Protein AF-0000000072292787 (afdb_homodimer)

pLDDT: mean 87.07, std 17.31, range [36.41, 98.88]

Foldseek 3Di:
DDQVLLVVLVQDAADLDPPPQQRDVVGQLWQHHHNFKTKGADQFALDPLWMKIFTNDFDQAPVRDDPVNVVVSVVVVVLLLVLSCVLVVFNDWDKEWAHDVVRPDDRRGTIIITHGDHPDDPVCVVVPVPRNVPHRTDGDDPVVSNVSSVSSNVSSVVSVVVVVVVVD/DDQVLLVVLVQDAADPDPPPQARDVVGQLWQHHHNFKTKGADQFALDPLWMKIFTNDFAQAPVRDDPVNVVVSVVVVVLLLVLSCVLVVFNDWDKEWAHDVVSPDDRRGTIIITHGDHPDDPVCVVPPVPRNVPHRTDGDDPVVSNVSSVSSNVSSVVSVVVVVVVVD

Organism: Botryotinia fuckeliana (strain B05.10) (NCBI:txid332648)

InterPro domains:
  IPR001310 Histidine triad (HIT) protein [PR00332] (38-56)
  IPR001310 Histidine triad (HIT) protein [PR00332] (105-115)
  IPR001310 Histidine triad (HIT) protein [PTHR46648] (1-157)
  IPR011146 HIT-like domain [PF01230] (28-117)
  IPR011146 HIT-like domain [PS51084] (16-124)
  IPR019808 Histidine triad, conserved site [PS00892] (98-116)
  IPR036265 HIT-like superfamily [G3DSA:3.30.428.10] (1-158)
  IPR036265 HIT-like superfamily [SSF54197] (1-155)

Radius of gyration: 19.47 Å; Cα contacts (8 Å, |Δi|>4): 636; chains: 2; bounding box: 50×54×56 Å

Solvent-accessible surface area (backbone atoms only — not comparable to full-atom values): 17786 Å² total; per-residue (Å²): 132,85,55,67,63,49,54,52,37,71,61,45,62,62,37,94,64,74,83,72,50,71,70,46,87,73,66,52,43,52,51,44,29,44,90,43,34,35,26,26,47,44,64,55,23,69,34,83,76,18,29,33,40,30,53,43,64,89,24,50,35,56,63,64,52,48,66,71,43,25,25,51,51,21,43,45,53,29,51,52,48,44,36,48,21,66,73,71,69,33,82,15,25,30,38,40,30,42,19,41,66,64,34,69,35,80,66,78,44,33,44,35,37,38,38,46,25,65,78,56,59,84,78,47,57,72,64,64,63,38,69,52,73,54,44,75,54,44,77,57,52,66,70,60,44,52,53,48,29,51,50,45,34,53,45,44,51,52,55,52,50,51,49,58,56,65,74,100,133,84,56,67,64,49,52,52,37,73,60,45,60,60,38,93,64,74,81,71,50,74,68,44,87,73,65,52,43,53,52,46,30,44,91,43,35,35,28,27,47,44,64,57,22,67,34,85,77,18,30,35,39,29,52,42,64,90,25,48,33,56,65,63,51,48,65,70,45,24,24,50,52,20,42,42,53,30,51,52,47,44,36,49,21,68,73,71,69,34,82,16,25,28,39,41,30,41,19,40,66,67,33,67,35,79,66,79,44,32,45,35,37,39,37,46,25,66,76,54,57,83,78,50,57,71,63,66,60,41,66,50,73,52,43,77,54,45,79,57,53,65,70,60,44,50,54,49,31,51,50,46,34,53,44,44,51,53,56,51,49,50,48,57,56,66,74,99

Nearest PDB structures (foldseek):
  2eo4-assembly1_A-2  TM=8.774E-01  e=2.963E-10  Sulfurisphaera tokodaii
  3fit-assembly1_A-2  TM=9.259E-01  e=7.614E-09  Homo sapiens
  7p8p-assembly2_B  TM=8.492E-01  e=2.029E-09  Homo sapiens
  2fit-assembly1_A-2  TM=8.752E-01  e=4.432E-09  Homo sapiens
  7p8p-assembly1_D  TM=8.096E-01  e=1.910E-09  Homo sapiens

Structure (mmCIF, N/CA/C/O backbone):
data_AF-0000000072292787-model_v1
#
loop_
_entity.id
_entity.type
_entity.pdbx_description
1 polymer 'HIT domain-containing protein'
#
loop_
_atom_site.group_PDB
_atom_site.id
_atom_site.type_symbol
_atom_site.label_atom_id
_atom_site.label_alt_id
_atom_site.label_comp_id
_atom_site.label_asym_id
_atom_site.label_entity_id
_atom_site.label_seq_id
_atom_site.pdbx_PDB_ins_code
_atom_site.Cartn_x
_atom_site.Cartn_y
_atom_site.Cartn_z
_atom_site.occupancy
_atom_site.B_iso_or_equiv
_atom_site.auth_seq_id
_atom_site.auth_comp_id
_atom_site.auth_asym_id
_atom_site.auth_atom_id
_atom_site.pdbx_PDB_model_num
ATOM 1 N N . MET A 1 1 ? 16.938 20.797 -5.512 1 58.69 1 MET A N 1
ATOM 2 C CA . MET A 1 1 ? 15.727 21.188 -4.797 1 58.69 1 MET A CA 1
ATOM 3 C C . MET A 1 1 ? 15.578 20.391 -3.502 1 58.69 1 MET A C 1
ATOM 5 O O . MET A 1 1 ? 15.984 19.219 -3.432 1 58.69 1 MET A O 1
ATOM 9 N N . THR A 1 2 ? 15.398 21.062 -2.336 1 88.81 2 THR A N 1
ATOM 10 C CA . THR A 1 2 ? 15.328 20.469 -1.004 1 88.81 2 THR A CA 1
ATOM 11 C C . THR A 1 2 ? 14.117 19.547 -0.889 1 88.81 2 THR A C 1
ATOM 13 O O . THR A 1 2 ? 13.07 19.797 -1.479 1 88.81 2 THR A O 1
ATOM 16 N N . CYS A 1 3 ? 14.234 18.391 -0.46 1 95.31 3 CYS A N 1
ATOM 17 C CA . CYS A 1 3 ? 13.164 17.422 -0.29 1 95.31 3 CYS A CA 1
ATOM 18 C C . CYS A 1 3 ? 12.195 17.859 0.798 1 95.31 3 CYS A C 1
ATOM 20 O O . CYS A 1 3 ? 12.562 17.938 1.971 1 95.31 3 CYS A O 1
ATOM 22 N N . PRO A 1 4 ? 10.969 18.234 0.427 1 95.31 4 PRO A N 1
ATOM 23 C CA . PRO A 1 4 ? 10.016 18.734 1.421 1 95.31 4 PRO A CA 1
ATOM 24 C C . PRO A 1 4 ? 9.742 17.719 2.537 1 95.31 4 PRO A C 1
ATOM 26 O O . PRO A 1 4 ? 9.508 18.109 3.684 1 95.31 4 PRO A O 1
ATOM 29 N N . PHE A 1 5 ? 9.844 16.484 2.242 1 97.5 5 PHE A N 1
ATOM 30 C CA . PHE A 1 5 ? 9.57 15.469 3.258 1 97.5 5 PHE A CA 1
ATOM 31 C C . PHE A 1 5 ? 10.719 15.367 4.25 1 97.5 5 PHE A C 1
ATOM 33 O O . PHE A 1 5 ? 10.5 15.188 5.449 1 97.5 5 PHE A O 1
ATOM 40 N N . CYS A 1 6 ? 11.961 15.43 3.746 1 97.19 6 CYS A N 1
ATOM 41 C CA . CYS A 1 6 ? 13.102 15.484 4.648 1 97.19 6 CYS A CA 1
ATOM 42 C C . CYS A 1 6 ? 13.008 16.688 5.574 1 97.19 6 CYS A C 1
ATOM 44 O O . CYS A 1 6 ? 13.352 16.609 6.754 1 97.19 6 CYS A O 1
ATOM 46 N N . SER A 1 7 ? 12.539 17.781 4.949 1 95.81 7 SER A N 1
ATOM 47 C CA . SER A 1 7 ? 12.375 19 5.75 1 95.81 7 SER A CA 1
ATOM 48 C C . SER A 1 7 ? 11.359 18.781 6.863 1 95.81 7 SER A C 1
ATOM 50 O O . SER A 1 7 ? 11.594 19.172 8.008 1 95.81 7 SER A O 1
ATOM 52 N N . ILE A 1 8 ? 10.219 18.203 6.574 1 95.69 8 ILE A N 1
ATOM 53 C CA . ILE A 1 8 ? 9.211 17.906 7.586 1 95.69 8 ILE A CA 1
ATOM 54 C C . ILE A 1 8 ? 9.805 16.984 8.648 1 95.69 8 ILE A C 1
ATOM 56 O O . ILE A 1 8 ? 9.672 17.234 9.844 1 95.69 8 ILE A O 1
ATOM 60 N N . ALA A 1 9 ? 10.5 15.914 8.242 1 95.62 9 ALA A N 1
ATOM 61 C CA . ALA A 1 9 ? 11.07 14.93 9.164 1 95.62 9 ALA A CA 1
ATOM 62 C C . ALA A 1 9 ? 12.062 15.578 10.117 1 95.62 9 ALA A C 1
ATOM 64 O O . ALA A 1 9 ? 12.094 15.25 11.305 1 95.62 9 ALA A O 1
ATOM 65 N N . SER A 1 10 ? 12.844 16.469 9.57 1 95.06 10 SER A N 1
ATOM 66 C CA . SER A 1 10 ? 13.867 17.109 10.391 1 95.06 10 SER A CA 1
ATOM 67 C C . SER A 1 10 ? 13.242 18 11.453 1 95.06 10 SER A C 1
ATOM 69 O O . SER A 1 10 ? 13.82 18.188 12.523 1 95.06 10 SER A O 1
ATOM 71 N N . ASN A 1 11 ? 12.047 18.531 11.211 1 94.44 11 ASN A N 1
ATOM 72 C CA . ASN A 1 11 ? 11.391 19.453 12.125 1 94.44 11 ASN A CA 1
ATOM 73 C C . ASN A 1 11 ? 10.516 18.719 13.141 1 94.44 11 ASN A C 1
ATOM 75 O O . ASN A 1 11 ? 10.125 19.281 14.156 1 94.44 11 ASN A O 1
ATOM 79 N N . TYR A 1 12 ? 10.188 17.484 12.836 1 94.75 12 TYR A N 1
ATOM 80 C CA . TYR A 1 12 ? 9.32 16.703 13.703 1 94.75 12 TYR A CA 1
ATOM 81 C C . TYR A 1 12 ? 10.031 15.445 14.195 1 94.75 12 TYR A C 1
ATOM 83 O O . TYR A 1 12 ? 9.828 14.352 13.648 1 94.75 12 TYR A O 1
ATOM 91 N N . PRO A 1 13 ? 10.836 15.562 15.219 1 93.06 13 PRO A N 1
ATOM 92 C CA . PRO A 1 13 ? 11.477 14.359 15.758 1 93.06 13 PRO A CA 1
ATOM 93 C C . PRO A 1 13 ? 10.461 13.312 16.219 1 93.06 13 PRO A C 1
ATOM 95 O O . PRO A 1 13 ? 9.289 13.633 16.438 1 93.06 13 PRO A O 1
ATOM 98 N N . PRO A 1 14 ? 10.969 12.055 16.266 1 93.62 14 PRO A N 1
ATOM 99 C CA . PRO A 1 14 ? 10.055 11.031 16.781 1 93.62 14 PRO A CA 1
ATOM 100 C C . PRO A 1 14 ? 9.414 11.422 18.109 1 93.62 14 PRO A C 1
ATOM 102 O O . PRO A 1 14 ? 10.102 11.906 19.016 1 93.62 14 PRO A O 1
ATOM 105 N N . SER A 1 15 ? 8.141 11.344 18.094 1 88.69 15 SER A N 1
ATOM 106 C CA . SER A 1 15 ? 7.398 11.711 19.297 1 88.69 15 SER A CA 1
ATOM 107 C C . SER A 1 15 ? 6.09 10.938 19.391 1 88.69 15 SER A C 1
ATOM 109 O O . SER A 1 15 ? 5.438 10.68 18.375 1 88.69 15 SER A O 1
ATOM 111 N N . SER A 1 16 ? 5.801 10.602 20.578 1 76.31 16 SER A N 1
ATOM 112 C CA . SER A 1 16 ? 4.535 9.906 20.797 1 76.31 16 SER A CA 1
ATOM 113 C C . SER A 1 16 ? 3.377 10.898 20.891 1 76.31 16 SER A C 1
ATOM 115 O O . SER A 1 16 ? 2.215 10.516 20.75 1 76.31 16 SER A O 1
ATOM 117 N N . SER A 1 17 ? 3.781 12.102 21.266 1 75 17 SER A N 1
ATOM 118 C CA . SER A 1 17 ? 2.781 13.148 21.438 1 75 17 SER A CA 1
ATOM 119 C C . SER A 1 17 ? 3.107 14.367 20.578 1 75 17 SER A C 1
ATOM 121 O O . SER A 1 17 ? 4.25 14.836 20.562 1 75 17 SER A O 1
ATOM 123 N N . LEU A 1 18 ? 2.42 14.523 19.438 1 78.38 18 LEU A N 1
ATOM 124 C CA . LEU A 1 18 ? 2.578 15.727 18.625 1 78.38 18 LEU A CA 1
ATOM 125 C C . LEU A 1 18 ? 1.854 16.906 19.25 1 78.38 18 LEU A C 1
ATOM 127 O O . LEU A 1 18 ? 0.899 17.438 18.672 1 78.38 18 LEU A O 1
ATOM 131 N N . ALA A 1 19 ? 2.336 17.281 20.406 1 70.56 19 ALA A N 1
ATOM 132 C CA . ALA A 1 19 ? 1.729 18.344 21.188 1 70.56 19 ALA A CA 1
ATOM 133 C C . ALA A 1 19 ? 1.837 19.688 20.453 1 70.56 19 ALA A C 1
ATOM 135 O O . ALA A 1 19 ? 0.917 20.5 20.516 1 70.56 19 ALA A O 1
ATOM 136 N N . ASN A 1 20 ? 2.945 19.891 19.859 1 74.12 20 ASN A N 1
ATOM 137 C CA . ASN A 1 20 ? 3.139 21.078 19.031 1 74.12 20 ASN A CA 1
ATOM 138 C C . ASN A 1 20 ? 3.15 20.75 17.547 1 74.12 20 ASN A C 1
ATOM 140 O O . ASN A 1 20 ? 4.219 20.562 16.953 1 74.12 20 ASN A O 1
ATOM 144 N N . PRO A 1 21 ? 2.016 20.812 16.969 1 75 21 PRO A N 1
ATOM 145 C CA . PRO A 1 21 ? 1.945 20.234 15.625 1 75 21 PRO A CA 1
ATOM 146 C C . PRO A 1 21 ? 2.365 21.234 14.539 1 75 21 PRO A C 1
ATOM 148 O O . PRO A 1 21 ? 2.613 20.828 13.398 1 75 21 PRO A O 1
ATOM 151 N N . ASP A 1 22 ? 2.506 22.422 14.875 1 80.31 22 ASP A N 1
ATOM 152 C CA . ASP A 1 22 ? 2.818 23.391 13.836 1 80.31 22 ASP A CA 1
ATOM 153 C C . ASP A 1 22 ? 4.281 23.828 13.914 1 80.31 22 ASP A C 1
ATOM 155 O O . ASP A 1 22 ? 4.582 24.953 14.305 1 80.31 22 ASP A O 1
ATOM 159 N N . LEU A 1 23 ? 5.16 23.016 13.445 1 82.38 23 LEU A N 1
ATOM 160 C CA . LEU A 1 23 ? 6.594 23.25 13.562 1 82.38 23 LEU A CA 1
ATOM 161 C C . LEU A 1 23 ? 7.18 23.688 12.219 1 82.38 23 LEU A C 1
ATOM 163 O O . LEU A 1 23 ? 8.367 23.984 12.125 1 82.38 23 LEU A O 1
ATOM 167 N N . THR A 1 24 ? 6.324 23.688 11.258 1 84.75 24 THR A N 1
ATOM 168 C CA . THR A 1 24 ? 6.758 24.141 9.938 1 84.75 24 THR A CA 1
ATOM 169 C C . THR A 1 24 ? 5.82 25.219 9.398 1 84.75 24 THR A C 1
ATOM 171 O O . THR A 1 24 ? 4.672 25.312 9.836 1 84.75 24 THR A O 1
ATOM 174 N N . THR A 1 25 ? 6.43 26.094 8.523 1 84.88 25 THR A N 1
ATOM 175 C CA . THR A 1 25 ? 5.664 27.078 7.777 1 84.88 25 THR A CA 1
ATOM 176 C C . THR A 1 25 ? 5.918 26.938 6.281 1 84.88 25 THR A C 1
ATOM 178 O O . THR A 1 25 ? 7.055 27.078 5.82 1 84.88 25 THR A O 1
ATOM 181 N N . PRO A 1 26 ? 4.926 26.734 5.52 1 88.06 26 PRO A N 1
ATOM 182 C CA . PRO A 1 26 ? 3.555 26.422 5.934 1 88.06 26 PRO A CA 1
ATOM 183 C C . PRO A 1 26 ? 3.453 25.141 6.742 1 88.06 26 PRO A C 1
ATOM 185 O O . PRO A 1 26 ? 4.391 24.328 6.75 1 88.06 26 PRO A O 1
ATOM 188 N N . SER A 1 27 ? 2.326 25 7.5 1 91.62 27 SER A N 1
ATOM 189 C CA . SER A 1 27 ? 2.105 23.812 8.32 1 91.62 27 SER A CA 1
ATOM 190 C C . SER A 1 27 ? 2.102 22.547 7.469 1 91.62 27 SER A C 1
ATOM 192 O O . SER A 1 27 ? 1.572 22.547 6.355 1 91.62 27 SER A O 1
ATOM 194 N N . ALA A 1 28 ? 2.588 21.484 8.039 1 94.31 28 ALA A N 1
ATOM 195 C CA . ALA A 1 28 ? 2.619 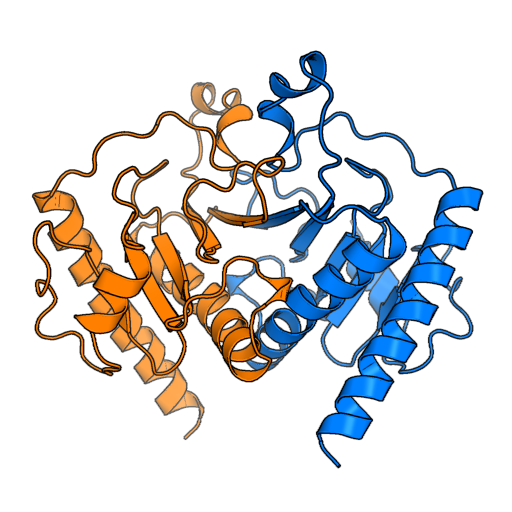20.203 7.352 1 94.31 28 ALA A CA 1
ATOM 196 C C . ALA A 1 28 ? 1.478 19.297 7.816 1 94.31 28 ALA A C 1
ATOM 198 O O . ALA A 1 28 ? 1.25 18.234 7.246 1 94.31 28 ALA A O 1
ATOM 199 N N . PHE A 1 29 ? 0.77 19.719 8.852 1 96.12 29 PHE A N 1
ATOM 200 C CA . PHE A 1 29 ? -0.376 18.984 9.391 1 96.12 29 PHE A CA 1
ATOM 201 C C . PHE A 1 29 ? -0.007 17.547 9.703 1 96.12 29 PHE A C 1
ATOM 203 O O . PHE A 1 29 ? -0.688 16.609 9.258 1 96.12 29 PHE A O 1
ATOM 210 N N . VAL A 1 30 ? 1.118 17.406 10.5 1 97.12 30 VAL A N 1
ATOM 211 C CA . VAL A 1 30 ? 1.658 16.094 10.867 1 97.12 30 VAL A CA 1
ATOM 212 C C . VAL A 1 30 ? 0.725 15.422 11.867 1 97.12 30 VAL A C 1
ATOM 214 O O . VAL A 1 30 ? 0.242 16.047 12.812 1 97.12 30 VAL A O 1
ATOM 217 N N . VAL A 1 31 ? 0.489 14.133 11.641 1 96.81 31 VAL A N 1
ATOM 218 C CA . VAL A 1 31 ? -0.417 13.406 12.531 1 96.81 31 VAL A CA 1
ATOM 219 C C . VAL A 1 31 ? 0.337 12.281 13.227 1 96.81 31 VAL A C 1
ATOM 221 O O . VAL A 1 31 ? -0.119 11.758 14.242 1 96.81 31 VAL A O 1
ATOM 224 N N . LEU A 1 32 ? 1.433 11.82 12.695 1 96.94 32 LEU A N 1
ATOM 225 C CA . LEU A 1 32 ? 2.248 10.734 13.234 1 96.94 32 LEU A CA 1
ATOM 226 C C . LEU A 1 32 ? 3.732 11.039 13.07 1 96.94 32 LEU A C 1
ATOM 228 O O . LEU A 1 32 ? 4.16 11.508 12.016 1 96.94 32 LEU A O 1
ATOM 232 N N . SER A 1 33 ? 4.496 10.852 14.023 1 96.69 33 SER A N 1
ATOM 233 C CA . SER A 1 33 ? 5.953 10.953 13.977 1 96.69 33 SER A CA 1
ATOM 234 C C . SER A 1 33 ? 6.602 9.844 14.805 1 96.69 33 SER A C 1
ATOM 236 O O . SER A 1 33 ? 6.641 9.922 16.031 1 96.69 33 SER A O 1
ATOM 238 N N . THR A 1 34 ? 7.09 8.828 14.164 1 96.62 34 THR A N 1
ATOM 239 C CA . THR A 1 34 ? 7.742 7.688 14.805 1 96.62 34 THR A CA 1
ATOM 240 C C . THR A 1 34 ? 9.234 7.656 14.469 1 96.62 34 THR A C 1
ATOM 242 O O . THR A 1 34 ? 9.719 8.5 13.719 1 96.62 34 THR A O 1
ATOM 245 N N . PRO A 1 35 ? 9.984 6.695 15 1 96.25 35 PRO A N 1
ATOM 246 C CA . PRO A 1 35 ? 11.414 6.617 14.68 1 96.25 35 PRO A CA 1
ATOM 247 C C . PRO A 1 35 ? 11.672 6.352 13.195 1 96.25 35 PRO A C 1
ATOM 249 O O . PRO A 1 35 ? 12.695 6.785 12.656 1 96.25 35 PRO A O 1
ATOM 252 N N . GLN A 1 36 ? 10.695 5.68 12.516 1 97.88 36 GLN A N 1
ATOM 253 C CA . GLN A 1 36 ? 10.984 5.312 11.133 1 97.88 36 GLN A CA 1
ATOM 254 C C . GLN A 1 36 ? 10.023 6.012 10.164 1 97.88 36 GLN A C 1
ATOM 256 O O . GLN A 1 36 ? 10.359 6.223 9 1 97.88 36 GLN A O 1
ATOM 261 N N . CYS A 1 37 ? 8.836 6.371 10.664 1 97.88 37 CYS A N 1
ATOM 262 C CA . CYS A 1 37 ? 7.793 6.801 9.734 1 97.88 37 CYS A CA 1
ATOM 263 C C . CYS A 1 37 ? 7.156 8.102 10.195 1 97.88 37 CYS A C 1
ATOM 265 O O . CYS A 1 37 ? 7.266 8.477 11.367 1 97.88 37 CYS A O 1
ATOM 267 N N . MET A 1 38 ? 6.547 8.75 9.227 1 97.62 38 MET A N 1
ATOM 268 C CA . MET A 1 38 ? 5.719 9.93 9.453 1 97.62 38 MET A CA 1
ATOM 269 C C . MET A 1 38 ? 4.422 9.844 8.656 1 97.62 38 MET A C 1
ATOM 271 O O . MET A 1 38 ? 4.34 9.117 7.672 1 97.62 38 MET A O 1
ATOM 275 N N . ALA A 1 39 ? 3.461 10.594 9.125 1 98.31 39 ALA A N 1
ATOM 276 C CA . ALA A 1 39 ? 2.229 10.773 8.359 1 98.31 39 ALA A CA 1
ATOM 277 C C . ALA A 1 39 ? 1.716 12.203 8.477 1 98.31 39 ALA A C 1
ATOM 279 O O . ALA A 1 39 ? 1.777 12.812 9.547 1 98.31 39 ALA A O 1
ATOM 280 N N . PHE A 1 40 ? 1.256 12.75 7.383 1 97.81 40 PHE A N 1
ATOM 281 C CA . PHE A 1 40 ? 0.736 14.109 7.367 1 97.81 40 PHE A CA 1
ATOM 282 C C . PHE A 1 40 ? -0.255 14.297 6.223 1 97.81 40 PHE A C 1
ATOM 284 O O . PHE A 1 40 ? -0.267 13.516 5.273 1 97.81 40 PHE A O 1
ATOM 291 N N . LEU A 1 41 ? -1.079 15.289 6.297 1 97.25 41 LEU A N 1
ATOM 292 C CA . LEU A 1 41 ? -2.094 15.547 5.281 1 97.25 41 LEU A CA 1
ATOM 293 C C . LEU A 1 41 ? -1.456 16.031 3.984 1 97.25 41 LEU A C 1
ATOM 295 O O . LEU A 1 41 ? -0.516 16.828 4.016 1 97.25 41 LEU A O 1
ATOM 299 N N . ASP A 1 42 ? -1.921 15.508 2.875 1 95.38 42 ASP A N 1
ATOM 300 C CA . ASP A 1 42 ? -1.518 16.078 1.588 1 95.38 42 ASP A CA 1
ATOM 301 C C . ASP A 1 42 ? -2.006 17.516 1.439 1 95.38 42 ASP A C 1
ATOM 303 O O . ASP A 1 42 ? -3.164 17.812 1.729 1 95.38 42 ASP A O 1
ATOM 307 N N . ILE A 1 43 ? -1.218 18.312 1.008 1 92.12 43 ILE A N 1
ATOM 308 C CA . ILE A 1 43 ? -1.562 19.719 0.928 1 92.12 43 ILE A CA 1
ATOM 309 C C . ILE A 1 43 ? -2.387 19.984 -0.33 1 92.12 43 ILE A C 1
ATOM 311 O O . ILE A 1 43 ? -2.963 21.062 -0.491 1 92.12 43 ILE A O 1
ATOM 315 N N . MET A 1 44 ? -2.385 19.094 -1.275 1 90.88 44 MET A N 1
ATOM 316 C CA . MET A 1 44 ? -3.242 19.109 -2.457 1 90.88 44 MET A CA 1
ATOM 317 C C . MET A 1 44 ? -4.094 17.844 -2.525 1 90.88 44 MET A C 1
ATOM 319 O O . MET A 1 44 ? -3.949 17.047 -3.447 1 90.88 44 MET A O 1
ATOM 323 N N . PRO A 1 45 ? -5 17.766 -1.585 1 92.38 45 PRO A N 1
ATOM 324 C CA . PRO A 1 45 ? -5.707 16.5 -1.422 1 92.38 45 PRO A CA 1
ATOM 325 C C . PRO A 1 45 ? -6.652 16.188 -2.584 1 92.38 45 PRO A C 1
ATOM 327 O O . PRO A 1 45 ? -7.246 17.109 -3.156 1 92.38 45 PRO A O 1
ATOM 330 N N . LEU A 1 46 ? -6.738 14.891 -2.92 1 89.38 46 LEU A N 1
ATOM 331 C CA . LEU A 1 46 ? -7.73 14.406 -3.869 1 89.38 46 LEU A CA 1
ATOM 332 C C . LEU A 1 46 ? -9.117 14.352 -3.227 1 89.38 46 LEU A C 1
ATOM 334 O O . LEU A 1 46 ? -10.133 14.484 -3.916 1 89.38 46 LEU A O 1
ATOM 338 N N . SER A 1 47 ? -9.195 14.148 -1.952 1 89.75 47 SER A N 1
ATOM 339 C CA . SER A 1 47 ? -10.391 14.133 -1.114 1 89.75 47 SER A CA 1
ATOM 340 C C . SER A 1 47 ? -10.062 14.516 0.325 1 89.75 47 SER A C 1
ATOM 342 O O . SER A 1 47 ? -8.906 14.453 0.742 1 89.75 47 SER A O 1
ATOM 344 N N . PRO A 1 48 ? -11.102 14.984 1.077 1 91.12 48 PRO A N 1
ATOM 345 C CA . PRO A 1 48 ? -10.828 15.273 2.488 1 91.12 48 PRO A CA 1
ATOM 346 C C . PRO A 1 48 ? -10.25 14.07 3.234 1 91.12 48 PRO A C 1
ATOM 348 O O . PRO A 1 48 ? -10.766 12.961 3.119 1 91.12 48 PRO A O 1
ATOM 351 N N . GLY A 1 49 ? -9.156 14.305 3.934 1 95.69 49 GLY A N 1
ATOM 352 C CA . GLY A 1 49 ? -8.531 13.242 4.699 1 95.69 49 GLY A CA 1
ATOM 353 C C . GLY A 1 49 ? -7.402 12.555 3.955 1 95.69 49 GLY A C 1
ATOM 354 O O . GLY A 1 49 ? -6.73 11.68 4.504 1 95.69 49 GLY A O 1
ATOM 355 N N . HIS A 1 50 ? -7.137 12.992 2.623 1 96.31 50 HIS A N 1
ATOM 356 C CA . HIS A 1 50 ? -6.008 12.453 1.879 1 96.31 50 HIS A CA 1
ATOM 357 C C . HIS A 1 50 ? -4.719 12.555 2.686 1 96.31 50 HIS A C 1
ATOM 359 O O . HIS A 1 50 ? -4.195 13.648 2.893 1 96.31 50 HIS A O 1
ATOM 365 N N . LEU A 1 51 ? -4.242 11.406 3.125 1 98.31 51 LEU A N 1
ATOM 366 C CA . LEU A 1 51 ? -3.148 11.305 4.086 1 98.31 51 LEU A CA 1
ATOM 367 C C . LEU A 1 51 ? -1.924 10.656 3.447 1 98.31 51 LEU A C 1
ATOM 369 O O . LEU A 1 51 ? -2.047 9.664 2.719 1 98.31 51 LEU A O 1
ATOM 373 N N . LEU A 1 52 ? -0.746 11.203 3.709 1 98.5 52 LEU A N 1
ATOM 374 C CA . LEU A 1 52 ? 0.514 10.633 3.248 1 98.5 52 LEU A CA 1
ATOM 375 C C . LEU A 1 52 ? 1.237 9.922 4.387 1 98.5 52 LEU A C 1
ATOM 377 O O . LEU A 1 52 ? 1.279 10.43 5.512 1 98.5 52 LEU A O 1
ATOM 381 N N . VAL A 1 53 ? 1.702 8.719 4.168 1 98.88 53 VAL A N 1
ATOM 382 C CA . VAL A 1 53 ? 2.547 7.961 5.082 1 98.88 53 VAL A CA 1
ATOM 383 C C . VAL A 1 53 ? 3.908 7.711 4.441 1 98.88 53 VAL A C 1
ATOM 385 O O . VAL A 1 53 ? 3.99 7.211 3.318 1 98.88 53 VAL A O 1
ATOM 388 N N . THR A 1 54 ? 4.996 8.078 5.121 1 98.75 54 THR A N 1
ATOM 389 C CA . THR A 1 54 ? 6.316 8.039 4.5 1 98.75 54 THR A CA 1
ATOM 390 C C . THR A 1 54 ? 7.379 7.625 5.516 1 98.75 54 THR A C 1
ATOM 392 O O . THR A 1 54 ? 7.098 7.516 6.707 1 98.75 54 THR A O 1
ATOM 395 N N . THR A 1 55 ? 8.578 7.266 5.031 1 98.75 55 THR A N 1
ATOM 396 C CA . THR A 1 55 ? 9.727 7.047 5.898 1 98.75 55 THR A CA 1
ATOM 397 C C . THR A 1 55 ? 10.367 8.375 6.293 1 98.75 55 THR A C 1
ATOM 399 O O . THR A 1 55 ? 10.312 9.344 5.531 1 98.75 55 THR A O 1
ATOM 402 N N . ARG A 1 56 ? 10.891 8.398 7.465 1 97.94 56 ARG A N 1
ATOM 403 C CA . ARG A 1 56 ? 11.672 9.562 7.875 1 97.94 56 ARG A CA 1
ATOM 404 C C . ARG A 1 56 ? 12.922 9.711 7.008 1 97.94 56 ARG A C 1
ATOM 406 O O . ARG A 1 56 ? 13.25 10.82 6.574 1 97.94 56 ARG A O 1
ATOM 413 N N . ASN A 1 57 ? 13.641 8.586 6.848 1 97.81 57 ASN A N 1
ATOM 414 C CA . ASN A 1 57 ? 14.812 8.594 5.984 1 97.81 57 ASN A CA 1
ATOM 415 C C . ASN A 1 57 ? 14.438 8.836 4.527 1 97.81 57 ASN A C 1
ATOM 417 O O . ASN A 1 57 ? 13.391 8.375 4.062 1 97.81 57 ASN A O 1
ATOM 421 N N . HIS A 1 58 ? 15.328 9.531 3.875 1 98.38 58 HIS A N 1
ATOM 422 C CA . HIS A 1 58 ? 15.109 9.805 2.459 1 98.38 58 HIS A CA 1
ATOM 423 C C . HIS A 1 58 ? 15.359 8.562 1.611 1 98.38 58 HIS A C 1
ATOM 425 O O . HIS A 1 58 ? 16.5 8.203 1.347 1 98.38 58 HIS A O 1
ATOM 431 N N . ASN A 1 59 ? 14.352 7.902 1.326 1 98.5 59 ASN A N 1
ATOM 432 C CA . ASN A 1 59 ? 14.32 6.848 0.321 1 98.5 59 ASN A CA 1
ATOM 433 C C . ASN A 1 59 ? 13.57 7.285 -0.933 1 98.5 59 ASN A C 1
ATOM 435 O O . ASN A 1 59 ? 12.438 7.766 -0.846 1 98.5 59 ASN A O 1
ATOM 439 N N . GLU A 1 60 ? 14.133 7.117 -2.018 1 98.31 60 GLU A N 1
ATOM 440 C CA . GLU A 1 60 ? 13.453 7.582 -3.225 1 98.31 60 GLU A CA 1
ATOM 441 C C . GLU A 1 60 ? 12.305 6.648 -3.605 1 98.31 60 GLU A C 1
ATOM 443 O O . GLU A 1 60 ? 11.195 7.105 -3.889 1 98.31 60 GLU A O 1
ATOM 448 N N . LYS A 1 61 ? 12.617 5.359 -3.703 1 98.56 61 LYS A N 1
ATOM 449 C CA . LYS A 1 61 ? 11.633 4.355 -4.098 1 98.56 61 LYS A CA 1
ATOM 450 C C . LYS A 1 61 ? 11.422 3.326 -2.988 1 98.56 61 LYS A C 1
ATOM 452 O O . LYS A 1 61 ? 12.234 3.229 -2.064 1 98.56 61 LYS A O 1
ATOM 457 N N . LEU A 1 62 ? 10.297 2.611 -3.098 1 98.75 62 LEU A N 1
ATOM 458 C CA . LEU A 1 62 ? 9.977 1.603 -2.094 1 98.75 62 LEU A CA 1
ATOM 459 C C . LEU A 1 62 ? 11.055 0.529 -2.039 1 98.75 62 LEU A C 1
ATOM 461 O O . LEU A 1 62 ? 11.32 -0.037 -0.975 1 98.75 62 LEU A O 1
ATOM 465 N N . SER A 1 63 ? 11.758 0.286 -3.131 1 97.69 63 SER A N 1
ATOM 466 C CA . SER A 1 63 ? 12.828 -0.703 -3.199 1 97.69 63 SER A CA 1
ATOM 467 C C . SER A 1 63 ? 14 -0.312 -2.303 1 97.69 63 SER A C 1
ATOM 469 O O . SER A 1 63 ? 14.852 -1.146 -1.988 1 97.69 63 SER A O 1
ATOM 471 N N . ASP A 1 64 ? 14.086 0.939 -1.92 1 98 64 ASP A N 1
ATOM 472 C CA . ASP A 1 64 ? 15.219 1.463 -1.164 1 98 64 ASP A CA 1
ATOM 473 C C . ASP A 1 64 ? 14.969 1.373 0.339 1 98 64 ASP A C 1
ATOM 475 O O . ASP A 1 64 ? 15.875 1.605 1.142 1 98 64 ASP A O 1
ATOM 479 N N . VAL A 1 65 ? 13.766 1.037 0.712 1 98.31 65 VAL A N 1
ATOM 480 C CA . VAL A 1 65 ? 13.336 1.091 2.105 1 98.31 65 VAL A CA 1
ATOM 481 C C . VAL A 1 65 ? 13.906 -0.098 2.871 1 98.31 65 VAL A C 1
ATOM 483 O O . VAL A 1 65 ? 13.891 -1.228 2.377 1 98.31 65 VAL A O 1
ATOM 486 N N . SER A 1 66 ? 14.438 0.159 4.07 1 97.69 66 SER A N 1
ATOM 487 C CA . SER A 1 66 ? 15 -0.908 4.895 1 97.69 66 SER A CA 1
ATOM 488 C C . SER A 1 66 ? 13.906 -1.821 5.434 1 97.69 66 SER A C 1
ATOM 490 O O . SER A 1 66 ? 12.727 -1.457 5.43 1 97.69 66 SER A O 1
ATOM 492 N N . GLU A 1 67 ? 14.328 -2.953 5.883 1 96.12 67 GLU A N 1
ATOM 493 C CA . GLU A 1 67 ? 13.383 -3.906 6.457 1 96.12 67 GLU A CA 1
ATOM 494 C C . GLU A 1 67 ? 12.656 -3.309 7.66 1 96.12 67 GLU A C 1
ATOM 496 O O . GLU A 1 67 ? 11.453 -3.494 7.816 1 96.12 67 GLU A O 1
ATOM 501 N N . GLU A 1 68 ? 13.414 -2.664 8.469 1 97.56 68 GLU A N 1
ATOM 502 C CA . GLU A 1 68 ? 12.836 -2.049 9.656 1 97.56 68 GLU A CA 1
ATOM 503 C C . GLU A 1 68 ? 11.797 -0.999 9.289 1 97.56 68 GLU A C 1
ATOM 505 O O . GLU A 1 68 ? 10.695 -0.987 9.836 1 97.56 68 GLU A O 1
ATOM 510 N N . GLU A 1 69 ? 12.109 -0.135 8.359 1 98.38 69 GLU A N 1
ATOM 511 C CA . GLU A 1 69 ? 11.18 0.875 7.871 1 98.38 69 GLU A CA 1
ATOM 512 C C . GLU A 1 69 ? 9.945 0.231 7.242 1 98.38 69 GLU A C 1
ATOM 514 O O . GLU A 1 69 ? 8.82 0.667 7.488 1 98.38 69 GLU A O 1
ATOM 519 N N . ALA A 1 70 ? 10.203 -0.813 6.5 1 98.44 70 ALA A N 1
ATOM 520 C CA . ALA A 1 70 ? 9.125 -1.491 5.777 1 98.44 70 ALA A CA 1
ATOM 521 C C . ALA A 1 70 ? 8.125 -2.121 6.742 1 98.44 70 ALA A C 1
ATOM 523 O O . ALA A 1 70 ? 6.914 -2.025 6.539 1 98.44 70 ALA A O 1
ATOM 524 N N . ARG A 1 71 ? 8.617 -2.748 7.715 1 98.06 71 ARG A N 1
ATOM 525 C CA . ARG A 1 71 ? 7.758 -3.354 8.727 1 98.06 71 ARG A CA 1
ATOM 526 C C . ARG A 1 71 ? 6.91 -2.297 9.43 1 98.06 71 ARG A C 1
ATOM 528 O O . ARG A 1 71 ? 5.715 -2.502 9.656 1 98.06 71 ARG A O 1
ATOM 535 N N . GLU A 1 72 ? 7.531 -1.23 9.742 1 98.19 72 GLU A N 1
ATOM 536 C CA . GLU A 1 72 ? 6.789 -0.178 10.43 1 98.19 72 GLU A CA 1
ATOM 537 C C . GLU A 1 72 ? 5.742 0.448 9.508 1 98.19 72 GLU A C 1
ATOM 539 O O . GLU A 1 72 ? 4.617 0.718 9.938 1 98.19 72 GLU A O 1
ATOM 544 N N . LEU A 1 73 ? 6.125 0.709 8.234 1 98.69 73 LEU A N 1
ATOM 545 C CA . LEU A 1 73 ? 5.133 1.164 7.27 1 98.69 73 LEU A CA 1
ATOM 546 C C . LEU A 1 73 ? 3.941 0.214 7.223 1 98.69 73 LEU A C 1
ATOM 548 O O . LEU A 1 73 ? 2.789 0.653 7.27 1 98.69 73 LEU A O 1
ATOM 552 N N . GLY A 1 74 ? 4.234 -1.085 7.184 1 98.5 74 GLY A N 1
ATOM 553 C CA . GLY A 1 74 ? 3.189 -2.094 7.156 1 98.5 74 GLY A CA 1
ATOM 554 C C . GLY A 1 74 ? 2.256 -2.021 8.352 1 98.5 74 GLY A C 1
ATOM 555 O O . GLY A 1 74 ? 1.051 -2.242 8.219 1 98.5 74 GLY A O 1
ATOM 556 N N . GLU A 1 75 ? 2.764 -1.705 9.453 1 97.69 75 GLU A N 1
ATOM 557 C CA . GLU A 1 75 ? 1.978 -1.622 10.68 1 97.69 75 GLU A CA 1
ATOM 558 C C . GLU A 1 75 ? 1.075 -0.392 10.672 1 97.69 75 GLU A C 1
ATOM 560 O O . GLU A 1 75 ? -0.053 -0.441 11.164 1 97.69 75 GLU A O 1
ATOM 565 N N . TRP A 1 76 ? 1.538 0.643 10.125 1 98.19 76 TRP A N 1
ATOM 566 C CA . TRP A 1 76 ? 0.833 1.911 10.281 1 98.19 76 TRP A CA 1
ATOM 567 C C . TRP A 1 76 ? -0.238 2.074 9.211 1 98.19 76 TRP A C 1
ATOM 569 O O . TRP A 1 76 ? -1.24 2.762 9.422 1 98.19 76 TRP A O 1
ATOM 579 N N . LEU A 1 77 ? -0.08 1.426 8.055 1 98.69 77 LEU A N 1
ATOM 580 C CA . LEU A 1 77 ? -1.041 1.612 6.969 1 98.69 77 LEU A CA 1
ATOM 581 C C . LEU A 1 77 ? -2.436 1.17 7.398 1 98.69 77 LEU A C 1
ATOM 583 O O . LEU A 1 77 ? -3.393 1.943 7.309 1 98.69 77 LEU A O 1
ATOM 587 N N . PRO A 1 78 ? -2.604 -0.017 7.992 1 98.5 78 PRO A N 1
ATOM 588 C CA . PRO A 1 78 ? -3.941 -0.396 8.453 1 98.5 78 PRO A CA 1
ATOM 589 C C . PRO A 1 78 ? -4.426 0.453 9.625 1 98.5 78 PRO A C 1
ATOM 591 O O . PRO A 1 78 ? -5.609 0.8 9.688 1 98.5 78 PRO A O 1
ATOM 594 N N . ARG A 1 79 ? -3.555 0.786 10.492 1 97.88 79 ARG A N 1
ATOM 595 C CA . ARG A 1 79 ? -3.934 1.566 11.664 1 97.88 79 ARG A CA 1
ATOM 596 C C . ARG A 1 79 ? -4.422 2.953 11.266 1 97.88 79 ARG A C 1
ATOM 598 O O . ARG A 1 79 ? -5.484 3.395 11.703 1 97.88 79 ARG A O 1
ATOM 605 N N . LEU A 1 80 ? -3.615 3.621 10.438 1 98.44 80 LEU A N 1
ATOM 606 C CA . LEU A 1 80 ? -3.984 4.961 9.992 1 98.44 80 LEU A CA 1
ATOM 607 C C . LEU A 1 80 ? -5.242 4.918 9.125 1 98.44 80 LEU A C 1
ATOM 609 O O . LEU A 1 80 ? -6.039 5.859 9.141 1 98.44 80 LEU A O 1
ATOM 613 N N . SER A 1 81 ? -5.43 3.814 8.383 1 98.5 81 SER A N 1
ATOM 614 C CA . SER A 1 81 ? -6.664 3.623 7.621 1 98.5 81 SER A CA 1
ATOM 615 C C . SER A 1 81 ? -7.879 3.592 8.539 1 98.5 81 SER A C 1
ATOM 617 O O . SER A 1 81 ? -8.883 4.262 8.273 1 98.5 81 SER A O 1
ATOM 619 N N . ARG A 1 82 ? -7.812 2.812 9.641 1 98.19 82 ARG A N 1
ATOM 620 C CA . ARG A 1 82 ? -8.906 2.75 10.609 1 98.19 82 ARG A CA 1
ATOM 621 C C . ARG A 1 82 ? -9.172 4.117 11.227 1 98.19 82 ARG A C 1
ATOM 623 O O . ARG A 1 82 ? -10.32 4.547 11.328 1 98.19 82 ARG A O 1
ATOM 630 N N . VAL A 1 83 ? -8.102 4.73 11.617 1 98.31 83 VAL A N 1
ATOM 631 C CA . VAL A 1 83 ? -8.195 6.043 12.258 1 98.31 83 VAL A CA 1
ATOM 632 C C . VAL A 1 83 ? -8.867 7.027 11.305 1 98.31 83 VAL A C 1
ATOM 634 O O . VAL A 1 83 ? -9.789 7.75 11.695 1 98.31 83 VAL A O 1
ATOM 637 N N . LEU A 1 84 ? -8.383 7.062 10.062 1 98.31 84 LEU A N 1
ATOM 638 C CA . LEU A 1 84 ? -8.93 7.961 9.047 1 98.31 84 LEU A CA 1
ATOM 639 C C . LEU A 1 84 ? -10.406 7.676 8.805 1 98.31 84 LEU A C 1
ATOM 641 O O . LEU A 1 84 ? -11.219 8.602 8.75 1 98.31 84 LEU A O 1
ATOM 645 N N . ALA A 1 85 ? -10.758 6.418 8.711 1 98 85 ALA A N 1
ATOM 646 C CA . ALA A 1 85 ? -12.141 6.02 8.469 1 98 85 ALA A CA 1
ATOM 647 C C . ALA A 1 85 ? -13.039 6.449 9.625 1 98 85 ALA A C 1
ATOM 649 O O . ALA A 1 85 ? -14.141 6.961 9.406 1 98 85 ALA A O 1
ATOM 650 N N . LYS A 1 86 ? -12.578 6.262 10.781 1 98.12 86 LYS A N 1
ATOM 651 C CA . LYS A 1 86 ? -13.352 6.645 11.961 1 98.12 86 LYS A CA 1
ATOM 652 C C . LYS A 1 86 ? -13.578 8.156 12.008 1 98.12 86 LYS A C 1
ATOM 654 O O . LYS A 1 86 ? -14.672 8.617 12.32 1 98.12 86 LYS A O 1
ATOM 659 N N . VAL A 1 87 ? -12.555 8.898 11.711 1 98.25 87 VAL A N 1
ATOM 660 C CA . VAL A 1 87 ? -12.609 10.352 11.828 1 98.25 87 VAL A CA 1
ATOM 661 C C . VAL A 1 87 ? -13.445 10.938 10.703 1 98.25 87 VAL A C 1
ATOM 663 O O . VAL A 1 87 ? -14.234 11.859 10.914 1 98.25 87 VAL A O 1
ATOM 666 N N . THR A 1 88 ? -13.336 10.438 9.469 1 96.94 88 THR A N 1
ATOM 667 C CA . THR A 1 88 ? -13.992 11.016 8.297 1 96.94 88 THR A CA 1
ATOM 668 C C . THR A 1 88 ? -15.375 10.406 8.102 1 96.94 88 THR A C 1
ATOM 670 O O . THR A 1 88 ? -16.219 10.977 7.398 1 96.94 88 THR A O 1
ATOM 673 N N . GLY A 1 89 ? -15.586 9.219 8.656 1 97.06 89 GLY A N 1
ATOM 674 C CA . GLY A 1 89 ? -16.797 8.469 8.406 1 97.06 89 GLY A CA 1
ATOM 675 C C . GLY A 1 89 ? -16.812 7.777 7.055 1 97.06 89 GLY A C 1
ATOM 676 O O . GLY A 1 89 ? -17.828 7.254 6.621 1 97.06 89 GLY A O 1
ATOM 677 N N . VAL A 1 90 ? -15.711 7.852 6.312 1 96.69 90 VAL A N 1
ATOM 678 C CA . VAL A 1 90 ? -15.586 7.234 5 1 96.69 90 VAL A CA 1
ATOM 679 C C . VAL A 1 90 ? -14.867 5.891 5.125 1 96.69 90 VAL A C 1
ATOM 681 O O . VAL A 1 90 ? -13.688 5.84 5.477 1 96.69 90 VAL A O 1
ATOM 684 N N . TRP A 1 91 ? -15.531 4.824 4.754 1 97.62 91 TRP A N 1
ATOM 685 C CA . TRP A 1 91 ? -15 3.494 5.043 1 97.62 91 TRP A CA 1
ATOM 686 C C . TRP A 1 91 ? -14.57 2.787 3.764 1 97.62 91 TRP A C 1
ATOM 688 O O . TRP A 1 91 ? -14.328 1.579 3.766 1 97.62 91 TRP A O 1
ATOM 698 N N . ASP A 1 92 ? -14.625 3.551 2.596 1 96.75 92 ASP A N 1
ATOM 699 C CA . ASP A 1 92 ? -13.961 3.129 1.368 1 96.75 92 ASP A CA 1
ATOM 700 C C . ASP A 1 92 ? -12.766 4.027 1.057 1 96.75 92 ASP A C 1
ATOM 702 O O . ASP A 1 92 ? -12.836 5.246 1.217 1 96.75 92 ASP A O 1
ATOM 706 N N . TRP A 1 93 ? -11.625 3.457 0.672 1 96.19 93 TRP A N 1
ATOM 707 C CA . TRP A 1 93 ? -10.422 4.246 0.414 1 96.19 93 TRP A CA 1
ATOM 708 C C . TRP A 1 93 ? -9.43 3.469 -0.444 1 96.19 93 TRP A C 1
ATOM 710 O O . TRP A 1 93 ? -9.531 2.244 -0.559 1 96.19 93 TRP A O 1
ATOM 720 N N . ASN A 1 94 ? -8.547 4.176 -1.047 1 96.31 94 ASN A N 1
ATOM 721 C CA . ASN A 1 94 ? -7.414 3.586 -1.76 1 96.31 94 ASN A CA 1
ATOM 722 C C . ASN A 1 94 ? -6.102 3.807 -1.012 1 96.31 94 ASN A C 1
ATOM 724 O O . ASN A 1 94 ? -5.938 4.816 -0.325 1 96.31 94 ASN A O 1
ATOM 728 N N . ILE A 1 95 ? -5.238 2.887 -1.102 1 98 95 ILE A N 1
ATOM 729 C CA . ILE A 1 95 ? -3.812 3.088 -0.854 1 98 95 ILE A CA 1
ATOM 730 C C . ILE A 1 95 ? -3.057 3.113 -2.182 1 98 95 ILE A C 1
ATOM 732 O O . ILE A 1 95 ? -3.201 2.203 -3.002 1 98 95 ILE A O 1
ATOM 736 N N . VAL A 1 96 ? -2.268 4.18 -2.416 1 96.81 96 VAL A N 1
ATOM 737 C CA . VAL A 1 96 ? -1.492 4.32 -3.645 1 96.81 96 VAL A CA 1
ATOM 738 C C . VAL A 1 96 ? -0.047 4.676 -3.307 1 96.81 96 VAL A C 1
ATOM 740 O O . VAL A 1 96 ? 0.205 5.488 -2.416 1 96.81 96 VAL A O 1
ATOM 743 N N . GLN A 1 97 ? 0.879 4.117 -3.906 1 97.62 97 GLN A N 1
ATOM 744 C CA . GLN A 1 97 ? 2.307 4.391 -3.775 1 97.62 97 GLN A CA 1
ATOM 745 C C . GLN A 1 97 ? 3.004 4.336 -5.133 1 97.62 97 GLN A C 1
ATOM 747 O O . GLN A 1 97 ? 2.938 3.32 -5.828 1 97.62 97 GLN A O 1
ATOM 752 N N . ASN A 1 98 ? 3.654 5.414 -5.535 1 95.75 98 ASN A N 1
ATOM 753 C CA . ASN A 1 98 ? 4.238 5.582 -6.863 1 95.75 98 ASN A CA 1
ATOM 754 C C . ASN A 1 98 ? 5.762 5.504 -6.816 1 95.75 98 ASN A C 1
ATOM 756 O O . ASN A 1 98 ? 6.395 6.156 -5.984 1 95.75 98 ASN A O 1
ATOM 760 N N . ASN A 1 99 ? 6.352 4.73 -7.727 1 97.38 99 ASN A N 1
ATOM 761 C CA . ASN A 1 99 ? 7.801 4.609 -7.824 1 97.38 99 ASN A CA 1
ATOM 762 C C . ASN A 1 99 ? 8.305 4.965 -9.219 1 97.38 99 ASN A C 1
ATOM 764 O O . ASN A 1 99 ? 8.156 4.176 -10.156 1 97.38 99 ASN A O 1
ATOM 768 N N . GLY A 1 100 ? 8.875 6.172 -9.336 1 95.75 100 GLY A N 1
ATOM 769 C CA . GLY A 1 100 ? 9.445 6.582 -10.617 1 95.75 100 GLY A CA 1
ATOM 770 C C . GLY A 1 100 ? 8.5 7.441 -11.438 1 95.75 100 GLY A C 1
ATOM 771 O O . GLY A 1 100 ? 7.293 7.465 -11.18 1 95.75 100 GLY A O 1
ATOM 772 N N . ALA A 1 101 ? 9.055 8.094 -12.453 1 91.62 101 ALA A N 1
ATOM 773 C CA . ALA A 1 101 ? 8.344 9.07 -13.266 1 91.62 101 ALA A CA 1
ATOM 774 C C . ALA A 1 101 ? 7.219 8.414 -14.062 1 91.62 101 ALA A C 1
ATOM 776 O O . ALA A 1 101 ? 6.117 8.953 -14.164 1 91.62 101 ALA A O 1
ATOM 777 N N . ALA A 1 102 ? 7.488 7.258 -14.602 1 90.69 102 ALA A N 1
ATOM 778 C CA . ALA A 1 102 ? 6.48 6.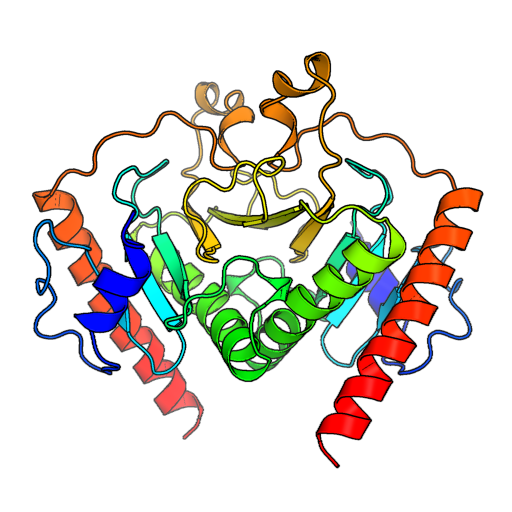559 -15.398 1 90.69 102 ALA A CA 1
ATOM 779 C C . ALA A 1 102 ? 5.297 6.137 -14.539 1 90.69 102 ALA A C 1
ATOM 781 O O . ALA A 1 102 ? 4.223 5.82 -15.055 1 90.69 102 ALA A O 1
ATOM 782 N N . ALA A 1 103 ? 5.488 6.086 -13.234 1 92.38 103 ALA A N 1
ATOM 783 C CA . ALA A 1 103 ? 4.434 5.746 -12.281 1 92.38 103 ALA A CA 1
ATOM 784 C C . ALA A 1 103 ? 3.857 7 -11.633 1 92.38 103 ALA A C 1
ATOM 786 O O . ALA A 1 103 ? 3.184 6.918 -10.602 1 92.38 103 ALA A O 1
ATOM 787 N N . ALA A 1 104 ? 4.27 8.148 -12.156 1 90.19 104 ALA A N 1
ATOM 788 C CA . ALA A 1 104 ? 3.701 9.438 -11.758 1 90.19 104 ALA A CA 1
ATOM 789 C C . ALA A 1 104 ? 4.23 9.867 -10.391 1 90.19 104 ALA A C 1
ATOM 791 O O . ALA A 1 104 ? 3.553 10.594 -9.656 1 90.19 104 ALA A O 1
ATOM 792 N N . GLN A 1 105 ? 5.371 9.367 -10.023 1 92.88 105 GLN A N 1
ATOM 793 C CA . GLN A 1 105 ? 6.012 9.883 -8.812 1 92.88 105 GLN A CA 1
ATOM 794 C C . GLN A 1 105 ? 6.516 11.312 -9.031 1 92.88 105 GLN A C 1
ATOM 796 O O . GLN A 1 105 ? 7.332 11.562 -9.922 1 92.88 105 GLN A O 1
ATOM 801 N N . VAL A 1 106 ? 6.043 12.203 -8.195 1 92.25 106 VAL A N 1
ATOM 802 C CA . VAL A 1 106 ? 6.402 13.609 -8.344 1 92.25 106 VAL A CA 1
ATOM 803 C C . VAL A 1 106 ? 7.438 13.992 -7.285 1 92.25 106 VAL A C 1
ATOM 805 O O . VAL A 1 106 ? 8.398 14.703 -7.578 1 92.25 106 VAL A O 1
ATOM 808 N N . VAL A 1 107 ? 7.207 13.633 -5.996 1 95.06 107 VAL A N 1
ATOM 809 C CA . VAL A 1 107 ? 8.164 13.836 -4.91 1 95.06 107 VAL A CA 1
ATOM 810 C C . VAL A 1 107 ? 9.078 12.625 -4.801 1 95.06 107 VAL A C 1
ATOM 812 O O . VAL A 1 107 ? 8.617 11.5 -4.566 1 95.06 107 VAL A O 1
ATOM 815 N N . PRO A 1 108 ? 10.367 12.812 -5.102 1 97 108 PRO A N 1
ATOM 816 C CA . PRO A 1 108 ? 11.266 11.664 -5.066 1 97 108 PRO A CA 1
ATOM 817 C C . PRO A 1 108 ? 11.609 11.227 -3.643 1 97 108 PRO A C 1
ATOM 819 O O . PRO A 1 108 ? 12.789 11.156 -3.279 1 97 108 PRO A O 1
ATOM 822 N N . HIS A 1 109 ? 10.711 10.945 -2.846 1 98.69 109 HIS A N 1
ATOM 823 C CA . HIS A 1 109 ? 10.711 10.422 -1.487 1 98.69 109 HIS A CA 1
ATOM 824 C C . HIS A 1 109 ? 9.531 9.492 -1.255 1 98.69 109 HIS A C 1
ATOM 826 O O . HIS A 1 109 ? 8.375 9.914 -1.354 1 98.69 109 HIS A O 1
ATOM 832 N N . VAL A 1 110 ? 9.836 8.289 -0.956 1 98.75 110 VAL A N 1
ATOM 833 C CA . VAL A 1 110 ? 8.828 7.234 -0.917 1 98.75 110 VAL A CA 1
ATOM 834 C C . VAL A 1 110 ? 7.688 7.648 0.004 1 98.75 110 VAL A C 1
ATOM 836 O O . VAL A 1 110 ? 7.918 8.172 1.099 1 98.75 110 VAL A O 1
ATOM 839 N N . HIS A 1 111 ? 6.457 7.48 -0.493 1 98.75 111 HIS A N 1
ATOM 840 C CA . HIS A 1 111 ? 5.297 7.719 0.361 1 98.75 111 HIS A CA 1
ATOM 841 C C . HIS A 1 111 ? 4.062 7 -0.175 1 98.75 111 HIS A C 1
ATOM 843 O O . HIS A 1 111 ? 3.883 6.891 -1.391 1 98.75 111 HIS A O 1
ATOM 849 N N . PHE A 1 112 ? 3.23 6.586 0.762 1 98.62 112 PHE A N 1
ATOM 850 C CA . PHE A 1 112 ? 1.915 6.027 0.47 1 98.62 112 PHE A CA 1
ATOM 851 C C . PHE A 1 112 ? 0.833 7.094 0.613 1 98.62 112 PHE A C 1
ATOM 853 O O . PHE A 1 112 ? 0.877 7.91 1.534 1 98.62 112 PHE A O 1
ATOM 860 N N . HIS A 1 113 ? -0.075 7.059 -0.316 1 97.75 113 HIS A N 1
ATOM 861 C CA . HIS A 1 113 ? -1.306 7.836 -0.224 1 97.75 113 HIS A CA 1
ATOM 862 C C . HIS A 1 113 ? -2.439 7.004 0.366 1 97.75 113 HIS A C 1
ATOM 864 O O . HIS A 1 113 ? -2.713 5.898 -0.104 1 97.75 113 HIS A O 1
ATOM 870 N N . ILE A 1 114 ? -3.045 7.438 1.403 1 98.25 114 ILE A N 1
ATOM 871 C CA . ILE A 1 114 ? -4.352 6.949 1.83 1 98.25 114 ILE A CA 1
ATOM 872 C C . ILE A 1 114 ? -5.434 7.941 1.411 1 98.25 114 ILE A C 1
ATOM 874 O O . ILE A 1 114 ? -5.465 9.078 1.888 1 98.25 114 ILE A O 1
ATOM 878 N N . ILE A 1 115 ? -6.344 7.48 0.502 1 96 115 ILE A N 1
ATOM 879 C CA . ILE A 1 115 ? -7.277 8.398 -0.139 1 96 115 ILE A CA 1
ATOM 880 C C . ILE A 1 115 ? -8.711 7.945 0.116 1 96 115 ILE A C 1
ATOM 882 O O . ILE A 1 115 ? -9.172 6.973 -0.484 1 96 115 ILE A O 1
ATOM 886 N N . PRO A 1 116 ? -9.43 8.625 0.962 1 96.31 116 PRO A N 1
ATOM 887 C CA . PRO A 1 116 ? -10.844 8.289 1.179 1 96.31 116 PRO A CA 1
ATOM 888 C C . PRO A 1 116 ? -11.688 8.438 -0.085 1 96.31 116 PRO A C 1
ATOM 890 O O . PRO A 1 116 ? -11.461 9.359 -0.875 1 96.31 116 PRO A O 1
ATOM 893 N N . ARG A 1 117 ? -12.609 7.516 -0.254 1 93.56 117 ARG A N 1
ATOM 894 C CA . ARG A 1 117 ? -13.555 7.539 -1.361 1 93.56 117 ARG A CA 1
ATOM 895 C C . ARG A 1 117 ? -14.992 7.598 -0.85 1 93.56 117 ARG A C 1
ATOM 897 O O . ARG A 1 117 ? -15.633 6.562 -0.655 1 93.56 117 ARG A O 1
ATOM 904 N N . PRO A 1 118 ? -15.5 8.805 -0.668 1 88.69 118 PRO A N 1
ATOM 905 C CA . PRO A 1 118 ? -16.891 8.891 -0.217 1 88.69 118 PRO A CA 1
ATOM 906 C C . PRO A 1 118 ? -17.891 8.406 -1.267 1 88.69 118 PRO A C 1
ATOM 908 O O . PRO A 1 118 ? -17.594 8.453 -2.465 1 88.69 118 PRO A O 1
ATOM 911 N N . GLY A 1 119 ? -18.891 7.473 -0.839 1 73.06 119 GLY A N 1
ATOM 912 C CA . GLY A 1 119 ? -19.906 6.898 -1.723 1 73.06 119 GLY A CA 1
ATOM 913 C C . GLY A 1 119 ? -20.453 7.895 -2.725 1 73.06 119 GLY A C 1
ATOM 914 O O . GLY A 1 119 ? -20.609 9.078 -2.412 1 73.06 119 GLY A O 1
ATOM 915 N N . LEU A 1 120 ? -20.016 7.809 -3.934 1 56.91 120 LEU A N 1
ATOM 916 C CA . LEU A 1 120 ? -20.531 8.742 -4.934 1 56.91 120 LEU A CA 1
ATOM 917 C C . LEU A 1 120 ? -22 8.477 -5.219 1 56.91 120 LEU A C 1
ATOM 919 O O . LEU A 1 120 ? -22.469 7.344 -5.086 1 56.91 120 LEU A O 1
ATOM 923 N N . THR A 1 121 ? -22.859 9.594 -5.145 1 49.03 121 THR A N 1
ATOM 924 C CA . THR A 1 121 ? -24.109 9.609 -5.891 1 49.03 121 THR A CA 1
ATOM 925 C C . THR A 1 121 ? -23.922 8.984 -7.27 1 49.03 121 THR A C 1
ATOM 927 O O . THR A 1 121 ? -22.797 8.852 -7.75 1 49.03 121 THR A O 1
ATOM 930 N N . PRO A 1 122 ? -25.031 8.406 -7.934 1 45.88 122 PRO A N 1
ATOM 931 C CA . PRO A 1 122 ? -24.969 7.863 -9.289 1 45.88 122 PRO A CA 1
ATOM 932 C C . PRO A 1 122 ? -24 8.617 -10.188 1 45.88 122 PRO A C 1
ATOM 934 O O . PRO A 1 122 ? -23.359 8.016 -11.047 1 45.88 122 PRO A O 1
ATOM 937 N N . GLU A 1 123 ? -24.031 9.875 -10.172 1 44.03 123 GLU A N 1
ATOM 938 C CA . GLU A 1 123 ? -23.266 10.727 -11.078 1 44.03 123 GLU A CA 1
ATOM 939 C C . GLU A 1 123 ? -21.766 10.586 -10.852 1 44.03 123 GLU A C 1
ATOM 941 O O . GLU A 1 123 ? -20.969 10.742 -11.781 1 44.03 123 GLU A O 1
ATOM 946 N N . LEU A 1 124 ? -21.406 10.422 -9.688 1 44.81 124 LEU A N 1
ATOM 947 C CA . LEU A 1 124 ? -19.984 10.398 -9.367 1 44.81 124 LEU A CA 1
ATOM 948 C C . LEU A 1 124 ? -19.391 9.023 -9.672 1 44.81 124 LEU A C 1
ATOM 950 O O . LEU A 1 124 ? -18.172 8.836 -9.555 1 44.81 124 LEU A O 1
ATOM 954 N N . ARG A 1 125 ? -20.203 8.086 -9.859 1 43.75 125 ARG A N 1
ATOM 955 C CA . ARG A 1 125 ? -19.719 6.754 -10.211 1 43.75 125 ARG A CA 1
ATOM 956 C C . ARG A 1 125 ? -18.766 6.812 -11.398 1 43.75 125 ARG A C 1
ATOM 958 O O . ARG A 1 125 ? -17.984 5.879 -11.617 1 43.75 125 ARG A O 1
ATOM 965 N N . ASN A 1 126 ? -19.219 7.594 -12.352 1 40.78 126 ASN A N 1
ATOM 966 C CA . ASN A 1 126 ? -18.406 7.504 -13.555 1 40.78 126 ASN A CA 1
ATOM 967 C C . ASN A 1 126 ? -16.953 7.867 -13.273 1 40.78 126 ASN A C 1
ATOM 969 O O . ASN A 1 126 ? -16.141 7.965 -14.203 1 40.78 126 ASN A O 1
ATOM 973 N N . ARG A 1 127 ? -16.766 8.758 -12.266 1 39.81 127 ARG A N 1
ATOM 974 C CA . ARG A 1 127 ? -15.414 9.273 -12.117 1 39.81 127 ARG A CA 1
ATOM 975 C C . ARG A 1 127 ? -14.469 8.188 -11.625 1 39.81 127 ARG A C 1
ATOM 977 O O . ARG A 1 127 ? -14.367 7.93 -10.422 1 39.81 127 ARG A O 1
ATOM 984 N N . SER A 1 128 ? -14.523 7.066 -12 1 41.72 128 SER A N 1
ATOM 985 C CA . SER A 1 128 ? -13.617 5.926 -12.086 1 41.72 128 SER A CA 1
ATOM 986 C C . SER A 1 128 ? -12.156 6.375 -12.086 1 41.72 128 SER A C 1
ATOM 988 O O . SER A 1 128 ? -11.273 5.625 -11.672 1 41.72 128 SER A O 1
ATOM 990 N N . PHE A 1 129 ? -11.773 7.445 -12.922 1 39.66 129 PHE A N 1
ATOM 991 C CA . PHE A 1 129 ? -10.477 7.996 -13.305 1 39.66 129 PHE A CA 1
ATOM 992 C C . PHE A 1 129 ? -9.656 8.344 -12.07 1 39.66 129 PHE A C 1
ATOM 994 O O . PHE A 1 129 ? -8.43 8.211 -12.078 1 39.66 129 PHE A O 1
ATOM 1001 N N . THR A 1 130 ? -10.305 8.875 -11.031 1 42.56 130 THR A N 1
ATOM 1002 C CA . THR A 1 130 ? -9.641 9.562 -9.922 1 42.56 130 THR A CA 1
ATOM 1003 C C . THR A 1 130 ? -8.898 8.57 -9.039 1 42.56 130 THR A C 1
ATOM 1005 O O . THR A 1 130 ? -8.312 8.953 -8.023 1 42.56 130 THR A O 1
ATOM 1008 N N . MET A 1 131 ? -9.102 7.461 -9.117 1 40.97 131 MET A N 1
ATOM 1009 C CA . MET A 1 131 ? -8.648 6.539 -8.078 1 40.97 131 MET A CA 1
ATOM 1010 C C . MET A 1 131 ? -7.129 6.578 -7.945 1 40.97 131 MET A C 1
ATOM 1012 O O . MET A 1 131 ? -6.594 6.328 -6.863 1 40.97 131 MET A O 1
ATOM 1016 N N . PHE A 1 132 ? -6.383 6.555 -9.047 1 43.38 132 PHE A N 1
ATOM 1017 C CA . PHE A 1 132 ? -4.949 6.379 -8.875 1 43.38 132 PHE A CA 1
ATOM 1018 C C . PHE A 1 132 ? -4.285 7.695 -8.484 1 43.38 132 PHE A C 1
ATOM 1020 O O . PHE A 1 132 ? -3.119 7.93 -8.812 1 43.38 132 PHE A O 1
ATOM 1027 N N . GLY A 1 133 ? -4.984 8.477 -7.832 1 44.31 133 GLY A N 1
ATOM 1028 C CA . GLY A 1 133 ? -4.434 9.727 -7.332 1 44.31 133 GLY A CA 1
ATOM 1029 C C . GLY A 1 133 ? -4.582 10.875 -8.312 1 44.31 133 GLY A C 1
ATOM 1030 O O . GLY A 1 133 ? -4.031 11.961 -8.094 1 44.31 133 GLY A O 1
ATOM 1031 N N . ARG A 1 134 ? -5.105 10.477 -9.648 1 44.75 134 ARG A N 1
ATOM 1032 C CA . ARG A 1 134 ? -5.332 11.555 -10.609 1 44.75 134 ARG A CA 1
ATOM 1033 C C . ARG A 1 134 ? -6.777 12.039 -10.555 1 44.75 134 ARG A C 1
ATOM 1035 O O . ARG A 1 134 ? -7.711 11.234 -10.625 1 44.75 134 ARG A O 1
ATOM 1042 N N . GLY A 1 135 ? -6.902 12.992 -9.648 1 54.44 135 GLY A N 1
ATOM 1043 C CA . GLY A 1 135 ? -8.125 13.766 -9.508 1 54.44 135 GLY A CA 1
ATOM 1044 C C . GLY A 1 135 ? -7.871 15.242 -9.273 1 54.44 135 GLY A C 1
ATOM 1045 O O . GLY A 1 135 ? -6.723 15.672 -9.164 1 54.44 135 GLY A O 1
ATOM 1046 N N . GLN A 1 136 ? -8.867 15.852 -9.602 1 59.06 136 GLN A N 1
ATOM 1047 C CA . GLN A 1 136 ? -8.742 17.281 -9.312 1 59.06 136 GLN A CA 1
ATOM 1048 C C . GLN A 1 136 ? -8.352 17.516 -7.859 1 59.06 136 GLN A C 1
ATOM 1050 O O . GLN A 1 136 ? -8.992 16.984 -6.945 1 59.06 136 GLN A O 1
ATOM 1055 N N . ARG A 1 137 ? -7.184 17.969 -7.762 1 69.38 137 ARG A N 1
ATOM 1056 C CA . ARG A 1 137 ? -6.695 18.344 -6.441 1 69.38 137 ARG A CA 1
ATOM 1057 C C . ARG A 1 137 ? -7.047 19.797 -6.125 1 69.38 137 ARG A C 1
ATOM 1059 O O . ARG A 1 137 ? -7.125 20.641 -7.023 1 69.38 137 ARG A O 1
ATOM 1066 N N . SER A 1 138 ? -7.566 19.984 -4.93 1 69.62 138 SER A N 1
ATOM 1067 C CA . SER A 1 138 ? -7.812 21.344 -4.465 1 69.62 138 SER A CA 1
ATOM 1068 C C . SER A 1 138 ? -6.906 21.703 -3.289 1 69.62 138 SER A C 1
ATOM 1070 O O . SER A 1 138 ? -6.488 20.812 -2.535 1 69.62 138 SER A O 1
ATOM 1072 N N . GLU A 1 139 ? -6.66 23 -3.236 1 74.12 139 GLU A N 1
ATOM 1073 C CA . GLU A 1 139 ? -5.828 23.453 -2.125 1 74.12 139 GLU A CA 1
ATOM 1074 C C . GLU A 1 139 ? -6.5 23.172 -0.783 1 74.12 139 GLU A C 1
ATOM 1076 O O . GLU A 1 139 ? -7.711 23.375 -0.638 1 74.12 139 GLU A O 1
ATOM 1081 N N . LEU A 1 140 ? -5.75 22.672 0.065 1 81.94 140 LEU A N 1
ATOM 1082 C CA . LEU A 1 140 ? -6.215 22.359 1.414 1 81.94 140 LEU A CA 1
ATOM 1083 C C . LEU A 1 140 ? -6.609 23.641 2.154 1 81.94 140 LEU A C 1
ATOM 1085 O O . LEU A 1 140 ? -5.875 24.625 2.123 1 81.94 140 LEU A O 1
ATOM 1089 N N . ASP A 1 141 ? -7.785 23.688 2.684 1 85.5 141 ASP A N 1
ATOM 1090 C CA . ASP A 1 141 ? -8.18 24.766 3.592 1 85.5 141 ASP A CA 1
ATOM 1091 C C . ASP A 1 141 ? -7.441 24.641 4.926 1 85.5 141 ASP A C 1
ATOM 1093 O O . ASP A 1 141 ? -7.625 23.672 5.66 1 85.5 141 ASP A O 1
ATOM 1097 N N . GLU A 1 142 ? -6.664 25.656 5.246 1 88.69 142 GLU A N 1
ATOM 1098 C CA . GLU A 1 142 ? -5.773 25.578 6.398 1 88.69 142 GLU A CA 1
ATOM 1099 C C . GLU A 1 142 ? -6.555 25.359 7.691 1 88.69 142 GLU A C 1
ATOM 1101 O O . GLU A 1 142 ? -6.145 24.562 8.539 1 88.69 142 GLU A O 1
ATOM 1106 N N . ASP A 1 143 ? -7.625 26.078 7.848 1 91.06 143 ASP A N 1
ATOM 1107 C CA . ASP A 1 143 ? -8.414 25.953 9.07 1 91.06 143 ASP A CA 1
ATOM 1108 C C . ASP A 1 143 ? -9.039 24.562 9.172 1 91.06 143 ASP A C 1
ATOM 1110 O O . ASP A 1 143 ? -9.023 23.953 10.242 1 91.06 143 ASP A O 1
ATOM 1114 N N . GLU A 1 144 ? -9.57 24.078 8.117 1 92.5 144 GLU A N 1
ATOM 1115 C CA . GLU A 1 144 ? -10.148 22.734 8.102 1 92.5 144 GLU A CA 1
ATOM 1116 C C . GLU A 1 144 ? -9.086 21.672 8.328 1 92.5 144 GLU A C 1
ATOM 1118 O O . GLU A 1 144 ? -9.328 20.672 9.023 1 92.5 144 GLU A O 1
ATOM 1123 N N . ALA A 1 145 ? -7.957 21.922 7.758 1 94.12 145 ALA A N 1
ATOM 1124 C CA . ALA A 1 145 ? -6.859 20.969 7.891 1 94.12 145 ALA A CA 1
ATOM 1125 C C . ALA A 1 145 ? -6.391 20.859 9.344 1 94.12 145 ALA A C 1
ATOM 1127 O O . ALA A 1 145 ? -6.082 19.781 9.828 1 94.12 145 ALA A O 1
ATOM 1128 N N . LYS A 1 146 ? -6.336 21.984 10.023 1 93.75 146 LYS A N 1
ATOM 1129 C CA . LYS A 1 146 ? -5.93 22.016 11.422 1 93.75 146 LYS A CA 1
ATOM 1130 C C . LYS A 1 146 ? -6.883 21.188 12.281 1 93.75 146 LYS A C 1
ATOM 1132 O O . LYS A 1 146 ? -6.441 20.406 13.125 1 93.75 146 LYS A O 1
ATOM 1137 N N . VAL A 1 147 ? -8.148 21.422 12.039 1 95.56 147 VAL A N 1
ATOM 1138 C CA . VAL A 1 147 ? -9.164 20.703 12.805 1 95.56 147 VAL A CA 1
ATOM 1139 C C . VAL A 1 147 ? -9.07 19.203 12.516 1 95.56 147 VAL A C 1
ATOM 1141 O O . VAL A 1 147 ? -9.062 18.391 13.438 1 95.56 147 VAL A O 1
ATOM 1144 N N . LEU A 1 148 ? -8.984 18.859 11.266 1 96.62 148 LEU A N 1
ATOM 1145 C CA . LEU A 1 148 ? -8.922 17.453 10.867 1 96.62 148 LEU A CA 1
ATOM 1146 C C . LEU A 1 148 ? -7.668 16.781 11.43 1 96.62 148 LEU A C 1
ATOM 1148 O O . LEU A 1 148 ? -7.742 15.68 11.969 1 96.62 148 LEU A O 1
ATOM 1152 N N . ALA A 1 149 ? -6.535 17.422 11.297 1 96.5 149 ALA A N 1
ATOM 1153 C CA . ALA A 1 149 ? -5.289 16.875 11.82 1 96.5 149 ALA A CA 1
ATOM 1154 C C . ALA A 1 149 ? -5.387 16.625 13.328 1 96.5 149 ALA A C 1
ATOM 1156 O O . ALA A 1 149 ? -4.922 15.602 13.828 1 96.5 149 ALA A O 1
ATOM 1157 N N . ALA A 1 150 ? -5.988 17.578 14 1 95.56 150 ALA A N 1
ATOM 1158 C CA . ALA A 1 150 ? -6.164 17.422 15.445 1 95.56 150 ALA A CA 1
ATOM 1159 C C . ALA A 1 150 ? -7.043 16.219 15.766 1 95.56 150 ALA A C 1
ATOM 1161 O O . ALA A 1 150 ? -6.754 15.453 16.688 1 95.56 150 ALA A O 1
ATOM 1162 N N . GLN A 1 151 ? -8.109 16.078 15.023 1 97.19 151 GLN A N 1
ATOM 1163 C CA . GLN A 1 151 ? -9 14.93 15.219 1 97.19 151 GLN A CA 1
ATOM 1164 C C . GLN A 1 151 ? -8.273 13.617 14.945 1 97.19 151 GLN A C 1
ATOM 1166 O O . GLN A 1 151 ? -8.469 12.633 15.664 1 97.19 151 GLN A O 1
ATOM 1171 N N . LEU A 1 152 ? -7.516 13.586 13.906 1 97.25 152 LEU A N 1
ATOM 1172 C CA . LEU A 1 152 ? -6.754 12.383 13.57 1 97.25 152 LEU A CA 1
ATOM 1173 C C . LEU A 1 152 ? -5.766 12.039 14.68 1 97.25 152 LEU A C 1
ATOM 1175 O O . LEU A 1 152 ? -5.629 10.875 15.062 1 97.25 152 LEU A O 1
ATOM 1179 N N . ARG A 1 153 ? -5.051 13.031 15.211 1 96.12 153 ARG A N 1
ATOM 1180 C CA . ARG A 1 153 ? -4.117 12.797 16.312 1 96.12 153 ARG A CA 1
ATOM 1181 C C . ARG A 1 153 ? -4.84 12.227 17.531 1 96.12 153 ARG A C 1
ATOM 1183 O O . ARG A 1 153 ? -4.344 11.305 18.172 1 96.12 153 ARG A O 1
ATOM 1190 N N . GLU A 1 154 ? -5.957 12.812 17.797 1 95.5 154 GLU A N 1
ATOM 1191 C CA . GLU A 1 154 ? -6.734 12.344 18.953 1 95.5 154 GLU A CA 1
ATOM 1192 C C . GLU A 1 154 ? -7.168 10.898 18.766 1 95.5 154 GLU A C 1
ATOM 1194 O O . GLU A 1 154 ? -7.012 10.078 19.672 1 95.5 154 GLU A O 1
ATOM 1199 N N . GLU A 1 155 ? -7.711 10.609 17.625 1 96.81 155 GLU A N 1
ATOM 1200 C CA . GLU A 1 155 ? -8.164 9.242 17.359 1 96.81 155 GLU A CA 1
ATOM 1201 C C . GLU A 1 155 ? -6.988 8.266 17.344 1 96.81 155 GLU A C 1
ATOM 1203 O O . GLU A 1 155 ? -7.121 7.121 17.766 1 96.81 155 GLU A O 1
ATOM 1208 N N . LEU A 1 156 ? -5.891 8.695 16.781 1 95.5 156 LEU A N 1
ATOM 1209 C CA . LEU A 1 156 ? -4.691 7.859 16.781 1 95.5 156 LEU A CA 1
ATOM 1210 C C . LEU A 1 156 ? -4.258 7.535 18.203 1 95.5 156 LEU A C 1
ATOM 1212 O O . LEU A 1 156 ? -3.863 6.402 18.5 1 95.5 156 LEU A O 1
ATOM 1216 N N . GLY A 1 157 ? -4.309 8.539 19.062 1 93.5 157 GLY A N 1
ATOM 1217 C CA . GLY A 1 157 ? -4.039 8.289 20.469 1 93.5 157 GLY A CA 1
ATOM 1218 C C . GLY A 1 157 ? -4.918 7.203 21.062 1 93.5 157 GLY A C 1
ATOM 1219 O O . GLY A 1 157 ? -4.438 6.336 21.797 1 93.5 157 GLY A O 1
ATOM 1220 N N . ARG A 1 158 ? -6.184 7.223 20.75 1 93.88 158 ARG A N 1
ATOM 1221 C CA . ARG A 1 158 ? -7.125 6.219 21.25 1 93.88 158 ARG A CA 1
ATOM 1222 C C . ARG A 1 158 ? -6.785 4.836 20.703 1 93.88 158 ARG A C 1
ATOM 1224 O O . ARG A 1 158 ? -6.863 3.84 21.422 1 93.88 158 ARG A O 1
ATOM 1231 N N . GLU A 1 159 ? -6.5 4.816 19.406 1 90.94 159 GLU A N 1
ATOM 1232 C CA . GLU A 1 159 ? -6.109 3.566 18.766 1 90.94 159 GLU A CA 1
ATOM 1233 C C . GLU A 1 159 ? -4.902 2.939 19.453 1 90.94 159 GLU A C 1
ATOM 1235 O O . GLU A 1 159 ? -4.836 1.719 19.609 1 90.94 159 GLU A O 1
ATOM 1240 N N . MET A 1 160 ? -3.92 3.76 19.812 1 89.88 160 MET A N 1
ATOM 1241 C CA . MET A 1 160 ? -2.686 3.277 20.422 1 89.88 160 MET A CA 1
ATOM 1242 C C . MET A 1 160 ? -2.936 2.812 21.859 1 89.88 160 MET A C 1
ATOM 1244 O O . MET A 1 160 ? -2.312 1.854 22.328 1 89.88 160 MET A O 1
ATOM 1248 N N . GLU A 1 161 ? -3.787 3.457 22.531 1 85.38 161 GLU A N 1
ATOM 1249 C CA . GLU A 1 161 ? -4.152 3.039 23.891 1 85.38 161 GLU A CA 1
ATOM 1250 C C . GLU A 1 161 ? -4.82 1.668 23.875 1 85.38 161 GLU A C 1
ATOM 1252 O O . GLU A 1 161 ? -4.602 0.86 24.781 1 85.38 161 GLU A O 1
ATOM 1257 N N . GLY A 1 162 ? -5.582 1.422 22.875 1 76.88 162 GLY A N 1
ATOM 1258 C CA . GLY A 1 162 ? -6.227 0.124 22.75 1 76.88 162 GLY A CA 1
ATOM 1259 C C . GLY A 1 162 ? -5.246 -1.012 22.531 1 7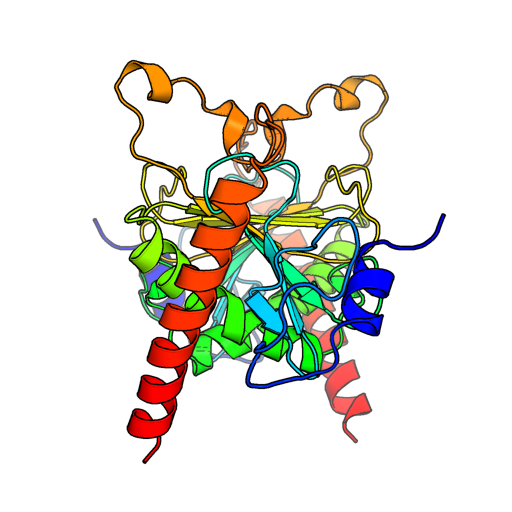6.88 162 GLY A C 1
ATOM 1260 O O . GLY A 1 162 ? -5.441 -2.115 23.047 1 76.88 162 GLY A O 1
ATOM 1261 N N . ILE A 1 163 ? -4.285 -0.753 21.797 1 70.62 163 ILE A N 1
ATOM 1262 C CA . ILE A 1 163 ? -3.26 -1.756 21.531 1 70.62 163 ILE A CA 1
ATOM 1263 C C . ILE A 1 163 ? -2.469 -2.029 22.812 1 70.62 163 ILE A C 1
ATOM 1265 O O . ILE A 1 163 ? -2.168 -3.184 23.125 1 70.62 163 ILE A O 1
ATOM 1269 N N . GLY A 1 164 ? -2.053 -0.915 23.406 1 64.69 164 GLY A N 1
ATOM 1270 C CA . GLY A 1 164 ? -1.344 -1.064 24.656 1 64.69 164 GLY A CA 1
ATOM 1271 C C . GLY A 1 164 ? -2.123 -1.857 25.703 1 64.69 164 GLY A C 1
ATOM 1272 O O . GLY A 1 164 ? -1.542 -2.629 26.469 1 64.69 164 GLY A O 1
ATOM 1273 N N . LYS A 1 165 ? -3.336 -1.575 25.688 1 58.75 165 LYS A N 1
ATOM 1274 C CA . LYS A 1 165 ? -4.191 -2.295 26.625 1 58.75 165 LYS A CA 1
ATOM 1275 C C . LYS A 1 165 ? -4.359 -3.754 26.219 1 58.75 165 LYS A C 1
ATOM 1277 O O . LYS A 1 165 ? -4.473 -4.637 27.062 1 58.75 165 LYS A O 1
ATOM 1282 N N . GLY A 1 166 ? -4.363 -4.016 24.859 1 46.22 166 GLY A N 1
ATOM 1283 C CA . GLY A 1 166 ? -4.543 -5.375 24.375 1 46.22 166 GLY A CA 1
ATOM 1284 C C . GLY A 1 166 ? -3.311 -6.242 24.547 1 46.22 166 GLY A C 1
ATOM 1285 O O . GLY A 1 166 ? -3.387 -7.465 24.438 1 46.22 166 GLY A O 1
ATOM 1286 N N . LYS A 1 167 ? -2.217 -5.66 24.547 1 53.66 167 LYS A N 1
ATOM 1287 C CA . LYS A 1 167 ? -0.961 -6.367 24.781 1 53.66 167 LYS A CA 1
ATOM 1288 C C . LYS A 1 167 ? -0.737 -6.609 26.266 1 53.66 167 LYS A C 1
ATOM 1290 O O . LYS A 1 167 ? 0.251 -7.234 26.656 1 53.66 167 LYS A O 1
ATOM 1295 N N . LEU A 1 168 ? -1.484 -6.051 27.188 1 36.41 168 LEU A N 1
ATOM 1296 C CA . LEU A 1 168 ? -1.414 -6.285 28.625 1 36.41 168 LEU A CA 1
ATOM 1297 C C . LEU A 1 168 ? -2.232 -7.512 29.016 1 36.41 168 LEU A C 1
ATOM 1299 O O . LEU A 1 168 ? -3.242 -7.816 28.391 1 36.41 168 LEU A O 1
ATOM 1303 N N . MET B 1 1 ? -20.531 -16.75 -3.094 1 58.72 1 MET B N 1
ATOM 1304 C CA . MET B 1 1 ? -19.453 -17.016 -4.043 1 58.72 1 MET B CA 1
ATOM 1305 C C . MET B 1 1 ? -18.125 -17.234 -3.318 1 58.72 1 MET B C 1
ATOM 1307 O O . MET B 1 1 ? -17.891 -16.641 -2.266 1 58.72 1 MET B O 1
ATOM 1311 N N . THR B 1 2 ? -17.422 -18.391 -3.586 1 88.5 2 THR B N 1
ATOM 1312 C CA . THR B 1 2 ? -16.203 -18.812 -2.916 1 88.5 2 THR B CA 1
ATOM 1313 C C . THR B 1 2 ? -15.07 -17.812 -3.164 1 88.5 2 THR B C 1
ATOM 1315 O O . THR B 1 2 ? -14.984 -17.219 -4.242 1 88.5 2 THR B O 1
ATOM 1318 N N . CYS B 1 3 ? -14.414 -17.344 -2.232 1 95.31 3 CYS B N 1
ATOM 1319 C CA . CYS B 1 3 ? -13.305 -16.406 -2.342 1 95.31 3 CYS B CA 1
ATOM 1320 C C . CYS B 1 3 ? -12.117 -17.047 -3.053 1 95.31 3 CYS B C 1
ATOM 1322 O O . CYS B 1 3 ? -11.516 -17.984 -2.541 1 95.31 3 CYS B O 1
ATOM 1324 N N . PRO B 1 4 ? -11.812 -16.609 -4.277 1 95.25 4 PRO B N 1
ATOM 1325 C CA . PRO B 1 4 ? -10.727 -17.234 -5.039 1 95.25 4 PRO B CA 1
ATOM 1326 C C . PRO B 1 4 ? -9.383 -17.172 -4.305 1 95.25 4 PRO B C 1
ATOM 1328 O O . PRO B 1 4 ? -8.57 -18.078 -4.434 1 95.25 4 PRO B O 1
ATOM 1331 N N . PHE B 1 5 ? -9.195 -16.188 -3.506 1 97.44 5 PHE B N 1
ATOM 1332 C CA . PHE B 1 5 ? -7.926 -16.047 -2.803 1 97.44 5 PHE B CA 1
ATOM 1333 C C . PHE B 1 5 ? -7.84 -17.047 -1.654 1 97.44 5 PHE B C 1
ATOM 1335 O O . PHE B 1 5 ? -6.773 -17.609 -1.396 1 97.44 5 PHE B O 1
ATOM 1342 N N . CYS B 1 6 ? -8.953 -17.234 -0.919 1 97.12 6 CYS B N 1
ATOM 1343 C CA . CYS B 1 6 ? -8.984 -18.266 0.101 1 97.12 6 CYS B CA 1
ATOM 1344 C C . CYS B 1 6 ? -8.703 -19.641 -0.509 1 97.12 6 CYS B C 1
ATOM 1346 O O . CYS B 1 6 ? -8.023 -20.469 0.098 1 97.12 6 CYS B O 1
ATOM 1348 N N . SER B 1 7 ? -9.289 -19.797 -1.706 1 95.56 7 SER B N 1
ATOM 1349 C CA . SER B 1 7 ? -9.055 -21.062 -2.396 1 95.56 7 SER B CA 1
ATOM 1350 C C . 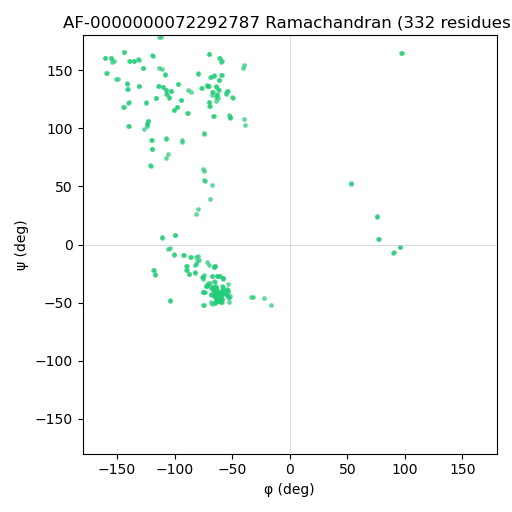SER B 1 7 ? -7.578 -21.25 -2.719 1 95.56 7 SER B C 1
ATOM 1352 O O . SER B 1 7 ? -7.027 -22.328 -2.502 1 95.56 7 SER B O 1
ATOM 1354 N N . ILE B 1 8 ? -6.91 -20.266 -3.254 1 95.44 8 ILE B N 1
ATOM 1355 C CA . ILE B 1 8 ? -5.48 -20.344 -3.537 1 95.44 8 ILE B CA 1
ATOM 1356 C C . ILE B 1 8 ? -4.711 -20.625 -2.246 1 95.44 8 ILE B C 1
ATOM 1358 O O . ILE B 1 8 ? -3.861 -21.516 -2.203 1 95.44 8 ILE B O 1
ATOM 1362 N N . ALA B 1 9 ? -5.02 -19.891 -1.149 1 95.31 9 ALA B N 1
ATOM 1363 C CA . ALA B 1 9 ? -4.324 -20.031 0.128 1 95.31 9 ALA B CA 1
ATOM 1364 C C . ALA B 1 9 ? -4.449 -21.453 0.667 1 95.31 9 ALA B C 1
ATOM 1366 O O . ALA B 1 9 ? -3.488 -22.016 1.207 1 95.31 9 ALA B O 1
ATOM 1367 N N . SER B 1 10 ? -5.629 -21.984 0.523 1 94.75 10 SER B N 1
ATOM 1368 C CA . SER B 1 10 ? -5.871 -23.328 1.061 1 94.75 10 SER B CA 1
ATOM 1369 C C . SER B 1 10 ? -5.07 -24.375 0.305 1 94.75 10 SER B C 1
ATOM 1371 O O . SER B 1 10 ? -4.691 -25.406 0.874 1 94.75 10 SER B O 1
ATOM 1373 N N . ASN B 1 11 ? -4.754 -24.125 -0.963 1 94.06 11 ASN B N 1
ATOM 1374 C CA . ASN B 1 11 ? -4.043 -25.094 -1.796 1 94.06 11 ASN B CA 1
ATOM 1375 C C . ASN B 1 11 ? -2.531 -24.922 -1.691 1 94.06 11 ASN B C 1
ATOM 1377 O O . ASN B 1 11 ? -1.772 -25.812 -2.074 1 94.06 11 ASN B O 1
ATOM 1381 N N . TYR B 1 12 ? -2.102 -23.781 -1.226 1 94.19 12 TYR B N 1
ATOM 1382 C CA . TYR B 1 12 ? -0.676 -23.484 -1.12 1 94.19 12 TYR B CA 1
ATOM 1383 C C . TYR B 1 12 ? -0.282 -23.203 0.326 1 94.19 12 TYR B C 1
ATOM 1385 O O . TYR B 1 12 ? -0.151 -22.047 0.728 1 94.19 12 TYR B O 1
ATOM 1393 N N . PRO B 1 13 ? -0.051 -24.234 1.112 1 92.5 13 PRO B N 1
ATOM 1394 C CA . PRO B 1 13 ? 0.406 -24 2.484 1 92.5 13 PRO B CA 1
ATOM 1395 C C . PRO B 1 13 ? 1.725 -23.234 2.547 1 92.5 13 PRO B C 1
ATOM 1397 O O . PRO B 1 13 ? 2.449 -23.156 1.551 1 92.5 13 PRO B O 1
ATOM 1400 N N . PRO B 1 14 ? 1.926 -22.594 3.723 1 93.19 14 PRO B N 1
ATOM 1401 C CA . PRO B 1 14 ? 3.213 -21.906 3.855 1 93.19 14 PRO B CA 1
ATOM 1402 C C . PRO B 1 14 ? 4.398 -22.797 3.477 1 93.19 14 PRO B C 1
ATOM 1404 O O . PRO B 1 14 ? 4.457 -23.953 3.883 1 93.19 14 PRO B O 1
ATOM 1407 N N . SER B 1 15 ? 5.145 -22.25 2.596 1 87.75 15 SER B N 1
ATOM 1408 C CA . SER B 1 15 ? 6.305 -23.016 2.129 1 87.75 15 SER B CA 1
ATOM 1409 C C . SER B 1 15 ? 7.449 -22.078 1.739 1 87.75 15 SER B C 1
ATOM 1411 O O . SER B 1 15 ? 7.219 -21 1.177 1 87.75 15 SER B O 1
ATOM 1413 N N . SER B 1 16 ? 8.578 -22.516 2.043 1 75.31 16 SER B N 1
ATOM 1414 C CA . SER B 1 16 ? 9.75 -21.75 1.646 1 75.31 16 SER B CA 1
ATOM 1415 C C . SER B 1 16 ? 10.133 -22.031 0.196 1 75.31 16 SER B C 1
ATOM 1417 O O . SER B 1 16 ? 10.859 -21.25 -0.423 1 75.31 16 SER B O 1
ATOM 1419 N N . SER B 1 17 ? 9.711 -23.172 -0.25 1 73.75 17 SER B N 1
ATOM 1420 C CA . SER B 1 17 ? 10.031 -23.594 -1.61 1 73.75 17 SER B CA 1
ATOM 1421 C C . SER B 1 17 ? 8.773 -23.969 -2.385 1 73.75 17 SER B C 1
ATOM 1423 O O . SER B 1 17 ? 7.949 -24.734 -1.891 1 73.75 17 SER B O 1
ATOM 1425 N N . LEU B 1 18 ? 8.297 -23.094 -3.182 1 77.19 18 LEU B N 1
ATOM 1426 C CA . LEU B 1 18 ? 7.164 -23.438 -4.031 1 77.19 18 LEU B CA 1
ATOM 1427 C C . LEU B 1 18 ? 7.602 -24.344 -5.176 1 77.19 18 LEU B C 1
ATOM 1429 O O . LEU B 1 18 ? 7.547 -23.953 -6.344 1 77.19 18 LEU B O 1
ATOM 1433 N N . ALA B 1 19 ? 8.055 -25.469 -4.809 1 68.06 19 ALA B N 1
ATOM 1434 C CA . ALA B 1 19 ? 8.57 -26.469 -5.758 1 68.06 19 ALA B CA 1
ATOM 1435 C C . ALA B 1 19 ? 7.469 -26.938 -6.699 1 68.06 19 ALA B C 1
ATOM 1437 O O . ALA B 1 19 ? 7.723 -27.203 -7.879 1 68.06 19 ALA B O 1
ATOM 1438 N N . ASN B 1 20 ? 6.324 -27.094 -6.168 1 70.25 20 ASN B N 1
ATOM 1439 C CA . ASN B 1 20 ? 5.184 -27.469 -6.996 1 70.25 20 ASN B CA 1
ATOM 1440 C C . ASN B 1 20 ? 4.219 -26.312 -7.184 1 70.25 20 ASN B C 1
ATOM 1442 O O . ASN B 1 20 ? 3.244 -26.172 -6.438 1 70.25 20 ASN B O 1
ATOM 1446 N N . PRO B 1 21 ? 4.422 -25.594 -8.211 1 71.69 21 PRO B N 1
ATOM 1447 C CA . PRO B 1 21 ? 3.688 -24.328 -8.281 1 71.69 21 PRO B CA 1
ATOM 1448 C C . PRO B 1 21 ? 2.295 -24.484 -8.891 1 71.69 21 PRO B C 1
ATOM 1450 O O . PRO B 1 21 ? 1.458 -23.594 -8.766 1 71.69 21 PRO B O 1
ATOM 1453 N N . ASP B 1 22 ? 2.035 -25.578 -9.422 1 78.62 22 ASP B N 1
ATOM 1454 C CA . ASP B 1 22 ? 0.75 -25.703 -10.102 1 78.62 22 ASP B CA 1
ATOM 1455 C C . ASP B 1 22 ? -0.208 -26.578 -9.297 1 78.62 22 ASP B C 1
ATOM 1457 O O . ASP B 1 22 ? -0.535 -27.703 -9.703 1 78.62 22 ASP B O 1
ATOM 1461 N N . LEU B 1 23 ? -0.732 -26.047 -8.242 1 80.75 23 LEU B N 1
ATOM 1462 C CA . LEU B 1 23 ? -1.579 -26.812 -7.328 1 80.75 23 LEU B CA 1
ATOM 1463 C C . LEU B 1 23 ? -3.049 -26.453 -7.527 1 80.75 23 LEU B C 1
ATOM 1465 O O . LEU B 1 23 ? -3.924 -27.016 -6.871 1 80.75 23 LEU B O 1
ATOM 1469 N N . THR B 1 24 ? -3.236 -25.516 -8.398 1 83.06 24 THR B N 1
ATOM 1470 C CA . THR B 1 24 ? -4.609 -25.141 -8.711 1 83.06 24 THR B CA 1
ATOM 1471 C C . THR B 1 24 ? -4.848 -25.172 -10.219 1 83.06 24 THR B C 1
ATOM 1473 O O . THR B 1 24 ? -3.904 -25.078 -11 1 83.06 24 THR B O 1
ATOM 1476 N N . THR B 1 25 ? -6.156 -25.438 -10.57 1 83.38 25 THR B N 1
ATOM 1477 C CA . THR B 1 25 ? -6.621 -25.328 -11.953 1 83.38 25 THR B CA 1
ATOM 1478 C C . THR B 1 25 ? -7.809 -24.391 -12.055 1 83.38 25 THR B C 1
ATOM 1480 O O . THR B 1 25 ? -8.852 -24.625 -11.445 1 83.38 25 THR B O 1
ATOM 1483 N N . PRO B 1 26 ? -7.699 -23.391 -12.812 1 87.06 26 PRO B N 1
ATOM 1484 C CA . PRO B 1 26 ? -6.488 -22.922 -13.5 1 87.06 26 PRO B CA 1
ATOM 1485 C C . PRO B 1 26 ? -5.371 -22.531 -12.531 1 87.06 26 PRO B C 1
ATOM 1487 O O . PRO B 1 26 ? -5.621 -22.359 -11.336 1 87.06 26 PRO B O 1
ATOM 1490 N N . SER B 1 27 ? -4.121 -22.484 -13.078 1 90.88 27 SER B N 1
ATOM 1491 C CA . SER B 1 27 ? -2.965 -22.125 -12.266 1 90.88 27 SER B CA 1
ATOM 1492 C C . SER B 1 27 ? -3.115 -20.734 -11.672 1 90.88 27 SER B C 1
ATOM 1494 O O . SER B 1 27 ? -3.611 -19.812 -12.344 1 90.88 27 SER B O 1
ATOM 1496 N N . ALA B 1 28 ? -2.6 -20.562 -10.492 1 93.88 28 ALA B N 1
ATOM 1497 C CA . ALA B 1 28 ? -2.641 -19.266 -9.82 1 93.88 28 ALA B CA 1
ATOM 1498 C C . ALA B 1 28 ? -1.306 -18.531 -9.953 1 93.88 28 ALA B C 1
ATOM 1500 O O . ALA B 1 28 ? -1.192 -17.359 -9.594 1 93.88 28 ALA B O 1
ATOM 1501 N N . PHE B 1 29 ? -0.305 -19.219 -10.461 1 95.75 29 PHE B N 1
ATOM 1502 C CA . PHE B 1 29 ? 1.021 -18.656 -10.688 1 95.75 29 PHE B CA 1
ATOM 1503 C C . PHE B 1 29 ? 1.562 -18.016 -9.414 1 95.75 29 PHE B C 1
ATOM 1505 O O . PHE B 1 29 ? 1.978 -16.859 -9.422 1 95.75 29 PHE B O 1
ATOM 1512 N N . VAL B 1 30 ? 1.543 -18.859 -8.312 1 96.88 30 VAL B N 1
ATOM 1513 C CA . VAL B 1 30 ? 1.976 -18.422 -6.996 1 96.88 30 VAL B CA 1
ATOM 1514 C C . VAL B 1 30 ? 3.494 -18.25 -6.977 1 96.88 30 VAL B C 1
ATOM 1516 O O . VAL B 1 30 ? 4.223 -19.109 -7.492 1 96.88 30 VAL B O 1
ATOM 1519 N N . VAL B 1 31 ? 3.945 -17.172 -6.379 1 96.56 31 VAL B N 1
ATOM 1520 C CA . VAL B 1 31 ? 5.379 -16.906 -6.344 1 96.56 31 VAL B CA 1
ATOM 1521 C C . VAL B 1 31 ? 5.863 -16.875 -4.895 1 96.56 31 VAL B C 1
ATOM 1523 O O . VAL B 1 31 ? 7.059 -17 -4.629 1 96.56 31 VAL B O 1
ATOM 1526 N N . LEU B 1 32 ? 5.004 -16.641 -3.939 1 96.75 32 LEU B N 1
ATOM 1527 C CA . LEU B 1 32 ? 5.32 -16.562 -2.518 1 96.75 32 LEU B CA 1
ATOM 1528 C C . LEU B 1 32 ? 4.223 -17.203 -1.68 1 96.75 32 LEU B C 1
ATOM 1530 O O . LEU B 1 32 ? 3.033 -17 -1.946 1 96.75 32 LEU B O 1
ATOM 1534 N N . SER B 1 33 ? 4.527 -17.969 -0.77 1 96.38 33 SER B N 1
ATOM 1535 C CA . SER B 1 33 ? 3.613 -18.547 0.213 1 96.38 33 SER B CA 1
ATOM 1536 C C . SER B 1 33 ? 4.242 -18.578 1.602 1 96.38 33 SER B C 1
ATOM 1538 O O . SER B 1 33 ? 5.09 -19.422 1.888 1 96.38 33 SER B O 1
ATOM 1540 N N . THR B 1 34 ? 3.871 -17.672 2.451 1 96.38 34 THR B N 1
ATOM 1541 C CA . THR B 1 34 ? 4.379 -17.562 3.816 1 96.38 34 THR B CA 1
ATOM 1542 C C . THR B 1 34 ? 3.275 -17.859 4.828 1 96.38 34 THR B C 1
ATOM 1544 O O . THR B 1 34 ? 2.131 -18.125 4.449 1 96.38 34 THR B O 1
ATOM 1547 N N . PRO B 1 35 ? 3.578 -17.828 6.125 1 96 35 PRO B N 1
ATOM 1548 C CA . PRO B 1 35 ? 2.543 -18.094 7.129 1 96 35 PRO B CA 1
ATOM 1549 C C . PRO B 1 35 ? 1.42 -17.062 7.109 1 96 35 PRO B C 1
ATOM 1551 O O . PRO B 1 35 ? 0.273 -17.391 7.43 1 96 35 PRO B O 1
ATOM 1554 N N . GLN B 1 36 ? 1.735 -15.828 6.656 1 97.81 36 GLN B N 1
ATOM 1555 C CA . GLN B 1 36 ? 0.703 -14.797 6.738 1 97.81 36 GLN B CA 1
ATOM 1556 C C . GLN B 1 36 ? 0.307 -14.305 5.352 1 97.81 36 GLN B C 1
ATOM 1558 O O . GLN B 1 36 ? -0.81 -13.812 5.156 1 97.81 36 GLN B O 1
ATOM 1563 N N . CYS B 1 37 ? 1.226 -14.414 4.383 1 97.75 37 CYS B N 1
ATOM 1564 C CA . CYS B 1 37 ? 1.006 -13.719 3.119 1 97.75 37 CYS B CA 1
ATOM 1565 C C . CYS B 1 37 ? 1.224 -14.656 1.938 1 97.75 37 CYS B C 1
ATOM 1567 O O . CYS B 1 37 ? 1.874 -15.695 2.074 1 97.75 37 CYS B O 1
ATOM 1569 N N . MET B 1 38 ? 0.641 -14.25 0.846 1 97.5 38 MET B N 1
ATOM 1570 C CA . MET B 1 38 ? 0.844 -14.883 -0.454 1 97.5 38 MET B CA 1
ATOM 1571 C C . MET B 1 38 ? 1.061 -13.836 -1.542 1 97.5 38 MET B C 1
ATOM 1573 O O . MET B 1 38 ? 0.657 -12.68 -1.388 1 97.5 38 MET B O 1
ATOM 1577 N N . ALA B 1 39 ? 1.682 -14.273 -2.592 1 98.25 39 ALA B N 1
ATOM 1578 C CA . ALA B 1 39 ? 1.788 -13.445 -3.793 1 98.25 39 ALA B CA 1
ATOM 1579 C C . ALA B 1 39 ? 1.637 -14.289 -5.055 1 98.25 39 ALA B C 1
ATOM 1581 O O . ALA B 1 39 ? 2.15 -15.414 -5.125 1 98.25 39 ALA B O 1
ATOM 1582 N N . PHE B 1 40 ? 0.917 -13.781 -6.008 1 97.62 40 PHE B N 1
ATOM 1583 C CA . PHE B 1 40 ? 0.703 -14.5 -7.266 1 97.62 40 PHE B CA 1
ATOM 1584 C C . PHE B 1 40 ? 0.383 -13.523 -8.391 1 97.62 40 PHE B C 1
ATOM 1586 O O . PHE B 1 40 ? -0.007 -12.383 -8.141 1 97.62 40 PHE B O 1
ATOM 1593 N N . LEU B 1 41 ? 0.545 -13.945 -9.617 1 97.12 41 LEU B N 1
ATOM 1594 C CA . LEU B 1 41 ? 0.309 -13.078 -10.766 1 97.12 41 LEU B CA 1
ATOM 1595 C C . LEU B 1 41 ? -1.182 -12.82 -10.953 1 97.12 41 LEU B C 1
ATOM 1597 O O . LEU B 1 41 ? -2.002 -13.719 -10.781 1 97.12 41 LEU B O 1
ATOM 1601 N N . ASP B 1 42 ? -1.52 -11.586 -11.234 1 95.31 42 ASP B N 1
ATOM 1602 C CA . ASP B 1 42 ? -2.893 -11.289 -11.625 1 95.31 42 ASP B CA 1
ATOM 1603 C C . ASP B 1 42 ? -3.25 -11.977 -12.945 1 95.31 42 ASP B C 1
ATOM 1605 O O . ASP B 1 42 ? -2.471 -11.945 -13.898 1 95.31 42 ASP B O 1
ATOM 1609 N N . ILE B 1 43 ? -4.316 -12.508 -12.992 1 91.94 43 ILE B N 1
ATOM 1610 C CA . ILE B 1 43 ? -4.703 -13.281 -14.172 1 91.94 43 ILE B CA 1
ATOM 1611 C C . ILE B 1 43 ? -5.219 -12.336 -15.258 1 91.94 43 ILE B C 1
ATOM 1613 O O . ILE B 1 43 ? -5.402 -12.742 -16.406 1 91.94 43 ILE B O 1
ATOM 1617 N N . MET B 1 44 ? -5.574 -11.148 -14.922 1 90.62 44 MET B N 1
ATOM 1618 C CA . MET B 1 44 ? -5.93 -10.078 -15.852 1 90.62 44 MET B CA 1
ATOM 1619 C C . MET B 1 44 ? -5.012 -8.875 -15.68 1 90.62 44 MET B C 1
ATOM 1621 O O . MET B 1 44 ? -5.461 -7.793 -15.297 1 90.62 44 MET B O 1
ATOM 1625 N N . PRO B 1 45 ? -3.777 -9.094 -16.031 1 92.25 45 PRO B N 1
ATOM 1626 C CA . PRO B 1 45 ? -2.77 -8.086 -15.695 1 92.25 45 PRO B CA 1
ATOM 1627 C C . PRO B 1 45 ? -2.945 -6.785 -16.469 1 92.25 45 PRO B C 1
ATOM 1629 O O . PRO B 1 45 ? -3.35 -6.809 -17.641 1 92.25 45 PRO B O 1
ATOM 1632 N N . LEU B 1 46 ? -2.646 -5.66 -15.789 1 89.38 46 LEU B N 1
ATOM 1633 C CA . LEU B 1 46 ? -2.574 -4.355 -16.438 1 89.38 46 LEU B CA 1
ATOM 1634 C C . LEU B 1 46 ? -1.282 -4.215 -17.234 1 89.38 46 LEU B C 1
ATOM 1636 O O . LEU B 1 46 ? -1.233 -3.479 -18.219 1 89.38 46 LEU B O 1
ATOM 1640 N N . SER B 1 47 ? -0.24 -4.879 -16.844 1 89.69 47 SER B N 1
ATOM 1641 C CA . SER B 1 47 ? 1.072 -4.961 -17.469 1 89.69 47 SER B CA 1
ATOM 1642 C C . SER B 1 47 ? 1.779 -6.262 -17.109 1 89.69 47 SER B C 1
ATOM 1644 O O . SER B 1 47 ? 1.427 -6.918 -16.125 1 89.69 47 SER B O 1
ATOM 1646 N N . PRO B 1 48 ? 2.76 -6.672 -17.984 1 91.06 48 PRO B N 1
ATOM 1647 C CA . PRO B 1 48 ? 3.516 -7.871 -17.609 1 91.06 48 PRO B CA 1
ATOM 1648 C C . PRO B 1 48 ? 4.156 -7.754 -16.234 1 91.06 48 PRO B C 1
ATOM 1650 O O . PRO B 1 48 ? 4.785 -6.738 -15.922 1 91.06 48 PRO B O 1
ATOM 1653 N N . GLY B 1 49 ? 3.939 -8.773 -15.414 1 95.69 49 GLY B N 1
ATOM 1654 C CA . GLY B 1 49 ? 4.516 -8.773 -14.078 1 95.69 49 GLY B CA 1
ATOM 1655 C C . GLY B 1 49 ? 3.564 -8.258 -13.023 1 95.69 49 GLY B C 1
ATOM 1656 O O . GLY B 1 49 ? 3.891 -8.266 -11.828 1 95.69 49 GLY B O 1
ATOM 1657 N N . HIS B 1 50 ? 2.287 -7.805 -13.445 1 96.25 50 HIS B N 1
ATOM 1658 C CA . HIS B 1 50 ? 1.288 -7.379 -12.477 1 96.25 50 HIS B CA 1
ATOM 1659 C C . HIS B 1 50 ? 1.079 -8.438 -11.398 1 96.25 50 HIS B C 1
ATOM 1661 O O . HIS B 1 50 ? 0.516 -9.5 -11.672 1 96.25 50 HIS B O 1
ATOM 1667 N N . LEU B 1 51 ? 1.549 -8.133 -10.211 1 98.25 51 LEU B N 1
ATOM 1668 C CA . LEU B 1 51 ? 1.642 -9.078 -9.109 1 98.25 51 LEU B CA 1
ATOM 1669 C C . LEU B 1 51 ? 0.704 -8.688 -7.973 1 98.25 51 LEU B C 1
ATOM 1671 O O . LEU B 1 51 ? 0.616 -7.508 -7.617 1 98.25 51 LEU B O 1
ATOM 1675 N N . LEU B 1 52 ? -0.002 -9.656 -7.414 1 98.5 52 LEU B N 1
ATOM 1676 C CA . LEU B 1 52 ? -0.857 -9.438 -6.25 1 98.5 52 LEU B CA 1
ATOM 1677 C C . LEU B 1 52 ? -0.193 -9.969 -4.984 1 98.5 52 LEU B C 1
ATOM 1679 O O . LEU B 1 52 ? 0.408 -11.039 -4.992 1 98.5 52 LEU B O 1
ATOM 1683 N N . VAL B 1 53 ? -0.179 -9.188 -3.932 1 98.81 53 VAL B N 1
ATOM 1684 C CA . VAL B 1 53 ? 0.27 -9.578 -2.6 1 98.81 53 VAL B CA 1
ATOM 1685 C C . VAL B 1 53 ? -0.896 -9.508 -1.618 1 98.81 53 VAL B C 1
ATOM 1687 O O . VAL B 1 53 ? -1.571 -8.477 -1.523 1 98.81 53 VAL B O 1
ATOM 1690 N N . THR B 1 54 ? -1.177 -10.586 -0.896 1 98.75 54 THR B N 1
ATOM 1691 C CA . THR B 1 54 ? -2.383 -10.656 -0.079 1 98.75 54 THR B CA 1
ATOM 1692 C C . THR B 1 54 ? -2.115 -11.414 1.218 1 98.75 54 THR B C 1
ATOM 1694 O O . THR B 1 54 ? -1.043 -11.992 1.393 1 98.75 54 THR B O 1
ATOM 1697 N N . THR B 1 55 ? -3.031 -11.297 2.189 1 98.75 55 THR B N 1
ATOM 1698 C CA . THR B 1 55 ? -2.992 -12.125 3.387 1 98.75 55 THR B CA 1
ATOM 1699 C C . THR B 1 55 ? -3.566 -13.516 3.102 1 98.75 55 THR B C 1
ATOM 1701 O O . THR B 1 55 ? -4.449 -13.664 2.252 1 98.75 55 THR B O 1
ATOM 1704 N N . ARG B 1 56 ? -3.025 -14.469 3.764 1 97.81 56 ARG B N 1
ATOM 1705 C CA . ARG B 1 56 ? -3.607 -15.805 3.689 1 97.81 56 ARG B CA 1
ATOM 1706 C C . ARG B 1 56 ? -5.016 -15.82 4.27 1 97.81 56 ARG B C 1
ATOM 1708 O O . ARG B 1 56 ? -5.93 -16.422 3.691 1 97.81 56 ARG B O 1
ATOM 1715 N N . ASN B 1 57 ? -5.145 -15.234 5.469 1 97.75 57 ASN B N 1
ATOM 1716 C CA . ASN B 1 57 ? -6.457 -15.125 6.094 1 97.75 57 ASN B CA 1
ATOM 1717 C C . ASN B 1 57 ? -7.383 -14.211 5.289 1 97.75 57 ASN B C 1
ATOM 1719 O O . ASN B 1 57 ? -6.941 -13.219 4.715 1 97.75 57 ASN B O 1
ATOM 1723 N N . HIS B 1 58 ? -8.641 -14.586 5.324 1 98.38 58 HIS B N 1
ATOM 1724 C CA . HIS B 1 58 ? -9.641 -13.789 4.629 1 98.38 58 HIS B CA 1
ATOM 1725 C C . HIS B 1 58 ? -9.945 -12.5 5.391 1 98.38 58 HIS B C 1
ATOM 1727 O O . HIS B 1 58 ? -10.68 -12.516 6.379 1 98.38 58 HIS B O 1
ATOM 1733 N N . ASN B 1 59 ? -9.305 -11.5 5.02 1 98.5 59 ASN B N 1
ATOM 1734 C CA . ASN B 1 59 ? -9.633 -10.133 5.426 1 98.5 59 ASN B CA 1
ATOM 1735 C C . ASN B 1 59 ? -10.258 -9.344 4.281 1 98.5 59 ASN B C 1
ATOM 1737 O O . ASN B 1 59 ? -9.711 -9.305 3.176 1 98.5 59 ASN B O 1
ATOM 1741 N N . GLU B 1 60 ? -11.312 -8.75 4.508 1 98.31 60 GLU B N 1
ATOM 1742 C CA . GLU B 1 60 ? -11.961 -8.039 3.414 1 98.31 60 GLU B CA 1
ATOM 1743 C C . GLU B 1 60 ? -11.219 -6.742 3.084 1 98.31 60 GLU B C 1
ATOM 1745 O O . GLU B 1 60 ? -10.945 -6.457 1.916 1 98.31 60 GLU B O 1
ATOM 1750 N N . LYS B 1 61 ? -10.977 -5.926 4.117 1 98.62 61 LYS B N 1
ATOM 1751 C CA . LYS B 1 61 ? -10.32 -4.637 3.947 1 98.62 61 LYS B CA 1
ATOM 1752 C C . LYS B 1 61 ? -9.016 -4.578 4.738 1 98.62 61 LYS B C 1
ATOM 1754 O O . LYS B 1 61 ? -8.781 -5.41 5.621 1 98.62 61 LYS B O 1
ATOM 1759 N N . LEU B 1 62 ? -8.18 -3.607 4.371 1 98.75 62 LEU B N 1
ATOM 1760 C CA . LEU B 1 62 ? -6.895 -3.455 5.043 1 98.75 62 LEU B CA 1
ATOM 1761 C C . LEU B 1 62 ? -7.09 -3.17 6.531 1 98.75 62 LEU B C 1
ATOM 1763 O O . LEU B 1 62 ? -6.262 -3.562 7.355 1 98.75 62 LEU B O 1
ATOM 1767 N N . SER B 1 63 ? -8.203 -2.568 6.91 1 97.69 63 SER B N 1
ATOM 1768 C CA . SER B 1 63 ? -8.516 -2.26 8.305 1 97.69 63 SER B CA 1
ATOM 1769 C C . SER B 1 63 ? -8.695 -3.533 9.125 1 97.69 63 SER B C 1
ATOM 1771 O O . SER B 1 63 ? -8.664 -3.492 10.352 1 97.69 63 SER B O 1
ATOM 1773 N N . ASP B 1 64 ? -8.922 -4.652 8.484 1 97.94 64 ASP B N 1
ATOM 1774 C CA . ASP B 1 64 ? -9.234 -5.91 9.156 1 97.94 64 ASP B CA 1
ATOM 1775 C C . ASP B 1 64 ? -7.965 -6.723 9.414 1 97.94 64 ASP B C 1
ATOM 1777 O O . ASP B 1 64 ? -8 -7.73 10.125 1 97.94 64 ASP B O 1
ATOM 1781 N N . VAL B 1 65 ? -6.871 -6.289 8.859 1 98.31 65 VAL B N 1
ATOM 1782 C CA . VAL B 1 65 ? -5.629 -7.059 8.867 1 98.31 65 VAL B CA 1
ATOM 1783 C C . VAL B 1 65 ? -4.973 -6.969 10.242 1 98.31 65 VAL B C 1
ATOM 1785 O O . VAL B 1 65 ? -4.906 -5.891 10.836 1 98.31 65 VAL B O 1
ATOM 1788 N N . SER B 1 66 ? -4.512 -8.109 10.766 1 97.75 66 SER B N 1
ATOM 1789 C CA . SER B 1 66 ? -3.848 -8.125 12.062 1 97.75 66 SER B CA 1
ATOM 1790 C C . SER B 1 66 ? -2.482 -7.453 12 1 97.75 66 SER B C 1
ATOM 1792 O O . SER B 1 66 ? -1.934 -7.254 10.914 1 97.75 66 SER B O 1
ATOM 1794 N N . GLU B 1 67 ? -1.988 -7.148 13.148 1 96.25 67 GLU B N 1
ATOM 1795 C CA . GLU B 1 67 ? -0.67 -6.523 13.227 1 96.25 67 GLU B CA 1
ATOM 1796 C C . GLU B 1 67 ? 0.403 -7.422 12.625 1 96.25 67 GLU B C 1
ATOM 1798 O O . GLU B 1 67 ? 1.291 -6.945 11.914 1 96.25 67 GLU B O 1
ATOM 1803 N N . GLU B 1 68 ? 0.309 -8.656 12.953 1 97.62 68 GLU B N 1
ATOM 1804 C CA . GLU B 1 68 ? 1.28 -9.617 12.438 1 97.62 68 GLU B CA 1
ATOM 1805 C C . GLU B 1 68 ? 1.23 -9.688 10.914 1 97.62 68 GLU B C 1
ATOM 1807 O O . GLU B 1 68 ? 2.268 -9.641 10.25 1 97.62 68 GLU B O 1
ATOM 1812 N N . GLU B 1 69 ? 0.053 -9.789 10.344 1 98.38 69 GLU B N 1
ATOM 1813 C CA . GLU B 1 69 ? -0.134 -9.805 8.898 1 98.38 69 GLU B CA 1
ATOM 1814 C C . GLU B 1 69 ? 0.369 -8.508 8.266 1 98.38 69 GLU B C 1
ATOM 1816 O O . GLU B 1 69 ? 1.042 -8.539 7.234 1 98.38 69 GLU B O 1
ATOM 1821 N N . ALA B 1 70 ? 0.068 -7.43 8.938 1 98.44 70 ALA B N 1
ATOM 1822 C CA . ALA B 1 70 ? 0.422 -6.109 8.422 1 98.44 70 ALA B CA 1
ATOM 1823 C C . ALA B 1 70 ? 1.937 -5.938 8.352 1 98.44 70 ALA B C 1
ATOM 1825 O O . ALA B 1 70 ? 2.465 -5.422 7.363 1 98.44 70 ALA B O 1
ATOM 1826 N N . ARG B 1 71 ? 2.59 -6.32 9.352 1 98.06 71 ARG B N 1
ATOM 1827 C CA . ARG B 1 71 ? 4.047 -6.246 9.375 1 98.06 71 ARG B CA 1
ATOM 1828 C C . ARG B 1 71 ? 4.66 -7.09 8.266 1 98.06 71 ARG B C 1
ATOM 1830 O O . ARG B 1 71 ? 5.598 -6.656 7.594 1 98.06 71 ARG B O 1
ATOM 1837 N N . GLU B 1 72 ? 4.121 -8.242 8.109 1 98.19 72 GLU B N 1
ATOM 1838 C CA . GLU B 1 72 ? 4.664 -9.109 7.07 1 98.19 72 GLU B CA 1
ATOM 1839 C C . GLU B 1 72 ? 4.383 -8.555 5.676 1 98.19 72 GLU B C 1
ATOM 1841 O O . GLU B 1 72 ? 5.25 -8.586 4.801 1 98.19 72 GLU B O 1
ATOM 1846 N N . LEU B 1 73 ? 3.143 -8.062 5.461 1 98.69 73 LEU B N 1
ATOM 1847 C CA . LEU B 1 73 ? 2.854 -7.375 4.207 1 98.69 73 LEU B CA 1
ATOM 1848 C C . LEU B 1 73 ? 3.867 -6.266 3.947 1 98.69 73 LEU B C 1
ATOM 1850 O O . LEU B 1 73 ? 4.41 -6.164 2.846 1 98.69 73 LEU B O 1
ATOM 1854 N N . GLY B 1 74 ? 4.145 -5.469 4.984 1 98.5 74 GLY B N 1
ATOM 1855 C CA . GLY B 1 74 ? 5.105 -4.387 4.871 1 98.5 74 GLY B CA 1
ATOM 1856 C C . GLY B 1 74 ? 6.484 -4.852 4.453 1 98.5 74 GLY B C 1
ATOM 1857 O O . GLY B 1 74 ? 7.172 -4.172 3.688 1 98.5 74 GLY B O 1
ATOM 1858 N N . GLU B 1 75 ? 6.875 -5.953 4.902 1 97.69 75 GLU B N 1
ATOM 1859 C CA . GLU B 1 75 ? 8.195 -6.504 4.594 1 97.69 75 GLU B CA 1
ATOM 1860 C C . GLU B 1 75 ? 8.266 -6.992 3.15 1 97.69 75 GLU B C 1
ATOM 1862 O O . GLU B 1 75 ? 9.297 -6.855 2.494 1 97.69 75 GLU B O 1
ATOM 1867 N N . TRP B 1 76 ? 7.211 -7.508 2.682 1 98.12 76 TRP B N 1
ATOM 1868 C CA . TRP B 1 76 ? 7.273 -8.203 1.4 1 98.12 76 TRP B CA 1
ATOM 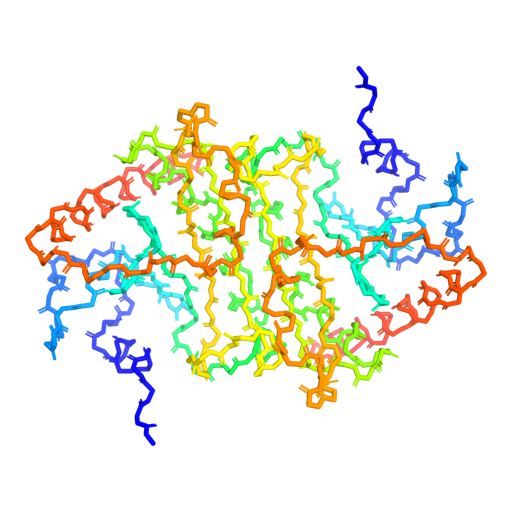1869 C C . TRP B 1 76 ? 7.066 -7.227 0.245 1 98.12 76 TRP B C 1
ATOM 1871 O O . TRP B 1 76 ? 7.555 -7.457 -0.864 1 98.12 76 TRP B O 1
ATOM 1881 N N . LEU B 1 77 ? 6.375 -6.113 0.48 1 98.69 77 LEU B N 1
ATOM 1882 C CA . LEU B 1 77 ? 6.082 -5.191 -0.613 1 98.69 77 LEU B CA 1
ATOM 1883 C C . LEU B 1 77 ? 7.371 -4.652 -1.228 1 98.69 77 LEU B C 1
ATOM 1885 O O . LEU B 1 77 ? 7.578 -4.758 -2.439 1 98.69 77 LEU B O 1
ATOM 1889 N N . PRO B 1 78 ? 8.344 -4.172 -0.439 1 98.5 78 PRO B N 1
ATOM 1890 C CA . PRO B 1 78 ? 9.594 -3.715 -1.046 1 98.5 78 PRO B CA 1
ATOM 1891 C C . PRO B 1 78 ? 10.414 -4.859 -1.644 1 98.5 78 PRO B C 1
ATOM 1893 O O . PRO B 1 78 ? 11.023 -4.695 -2.703 1 98.5 78 PRO B O 1
ATOM 1896 N N . ARG B 1 79 ? 10.398 -5.961 -1.005 1 97.88 79 ARG B N 1
ATOM 1897 C CA . ARG B 1 79 ? 11.18 -7.098 -1.48 1 97.88 79 ARG B CA 1
ATOM 1898 C C . ARG B 1 79 ? 10.664 -7.594 -2.826 1 97.88 79 ARG B C 1
ATOM 1900 O O . ARG B 1 79 ? 11.438 -7.781 -3.766 1 97.88 79 ARG B O 1
ATOM 1907 N N . LEU B 1 80 ? 9.352 -7.809 -2.879 1 98.38 80 LEU B N 1
ATOM 1908 C CA . LEU B 1 80 ? 8.75 -8.281 -4.121 1 98.38 80 LEU B CA 1
ATOM 1909 C C . LEU B 1 80 ? 8.883 -7.238 -5.223 1 98.38 80 LEU B C 1
ATOM 1911 O O . LEU B 1 80 ? 9 -7.582 -6.398 1 98.38 80 LEU B O 1
ATOM 1915 N N . SER B 1 81 ? 8.859 -5.953 -4.844 1 98.5 81 SER B N 1
ATOM 1916 C CA . SER B 1 81 ? 9.102 -4.879 -5.801 1 98.5 81 SER B CA 1
ATOM 1917 C C . SER B 1 81 ? 10.492 -5 -6.426 1 98.5 81 SER B C 1
ATOM 1919 O O . SER B 1 81 ? 10.633 -4.914 -7.648 1 98.5 81 SER B O 1
ATOM 1921 N N . ARG B 1 82 ? 11.531 -5.207 -5.598 1 98.19 82 ARG B N 1
ATOM 1922 C CA . ARG B 1 82 ? 12.891 -5.379 -6.102 1 98.19 82 ARG B CA 1
ATOM 1923 C C . ARG B 1 82 ? 12.984 -6.598 -7.016 1 98.19 82 ARG B C 1
ATOM 1925 O O . ARG B 1 82 ? 13.57 -6.527 -8.094 1 98.19 82 ARG B O 1
ATOM 1932 N N . VAL B 1 83 ? 12.414 -7.664 -6.543 1 98.25 83 VAL B N 1
ATOM 1933 C CA . VAL B 1 83 ? 12.438 -8.914 -7.289 1 98.25 83 VAL B CA 1
ATOM 1934 C C . VAL B 1 83 ? 11.781 -8.719 -8.656 1 98.25 83 VAL B C 1
ATOM 1936 O O . VAL B 1 83 ? 12.336 -9.109 -9.68 1 98.25 83 VAL B O 1
ATOM 1939 N N . LEU B 1 84 ? 10.586 -8.125 -8.633 1 98.31 84 LEU B N 1
ATOM 1940 C CA . LEU B 1 84 ? 9.844 -7.875 -9.867 1 98.31 84 LEU B CA 1
ATOM 1941 C C . LEU B 1 84 ? 10.633 -6.98 -10.812 1 98.31 84 LEU B C 1
ATOM 1943 O O . LEU B 1 84 ? 10.727 -7.262 -12.008 1 98.31 84 LEU B O 1
ATOM 1947 N N . ALA B 1 85 ? 11.234 -5.941 -10.281 1 98 85 ALA B N 1
ATOM 1948 C CA . ALA B 1 85 ? 12.016 -5.008 -11.086 1 98 85 ALA B CA 1
ATOM 1949 C C . ALA B 1 85 ? 13.219 -5.703 -11.719 1 98 85 ALA B C 1
ATOM 1951 O O . ALA B 1 85 ? 13.516 -5.5 -12.898 1 98 85 ALA B O 1
ATOM 1952 N N . LYS B 1 86 ? 13.859 -6.488 -10.977 1 98.06 86 LYS B N 1
ATOM 1953 C CA . LYS B 1 86 ? 15.023 -7.219 -11.477 1 98.06 86 LYS B CA 1
ATOM 1954 C C . LYS B 1 86 ? 14.625 -8.18 -12.594 1 98.06 86 LYS B C 1
ATOM 1956 O O . LYS B 1 86 ? 15.328 -8.281 -13.609 1 98.06 86 LYS B O 1
ATOM 1961 N N . VAL B 1 87 ? 13.531 -8.859 -12.414 1 98.25 87 VAL B N 1
ATOM 1962 C CA . VAL B 1 87 ? 13.117 -9.891 -13.352 1 98.25 87 VAL B CA 1
ATOM 1963 C C . VAL B 1 87 ? 12.57 -9.25 -14.625 1 98.25 87 VAL B C 1
ATOM 1965 O O . VAL B 1 87 ? 12.844 -9.711 -15.734 1 98.25 87 VAL B O 1
ATOM 1968 N N . THR B 1 88 ? 11.789 -8.172 -14.539 1 96.88 88 THR B N 1
ATOM 1969 C CA . THR B 1 88 ? 11.109 -7.566 -15.68 1 96.88 88 THR B CA 1
ATOM 1970 C C . THR B 1 88 ? 12 -6.52 -16.344 1 96.88 88 THR B C 1
ATOM 1972 O O . THR B 1 88 ? 11.773 -6.133 -17.484 1 96.88 88 THR B O 1
ATOM 1975 N N . GLY B 1 89 ? 12.977 -6.004 -15.594 1 97.06 89 GLY B N 1
ATOM 1976 C CA . GLY B 1 89 ? 13.781 -4.883 -16.047 1 97.06 89 GLY B CA 1
ATOM 1977 C C . GLY B 1 89 ? 13.062 -3.551 -15.953 1 97.06 89 GLY B C 1
ATOM 1978 O O . GLY B 1 89 ? 13.539 -2.543 -16.484 1 97.06 89 GLY B O 1
ATOM 1979 N N . VAL B 1 90 ? 11.859 -3.535 -15.398 1 96.62 90 VAL B N 1
ATOM 1980 C CA . VAL B 1 90 ? 11.062 -2.324 -15.242 1 96.62 90 VAL B CA 1
ATOM 1981 C C . VAL B 1 90 ? 11.227 -1.769 -13.836 1 96.62 90 VAL B C 1
ATOM 1983 O O . VAL B 1 90 ? 10.812 -2.396 -12.859 1 96.62 90 VAL B O 1
ATOM 1986 N N . TRP B 1 91 ? 11.742 -0.568 -13.711 1 97.62 91 TRP B N 1
ATOM 1987 C CA . TRP B 1 91 ? 12.133 -0.056 -12.398 1 97.62 91 TRP B CA 1
ATOM 1988 C C . TRP B 1 91 ? 11.219 1.08 -11.961 1 97.62 91 TRP B C 1
ATOM 1990 O O . TRP B 1 91 ? 11.516 1.801 -11.008 1 97.62 91 TRP B O 1
ATOM 2000 N N . ASP B 1 92 ? 10.125 1.338 -12.805 1 96.81 92 ASP B N 1
ATOM 2001 C CA . ASP B 1 92 ? 9.008 2.162 -12.367 1 96.81 92 ASP B CA 1
ATOM 2002 C C . ASP B 1 92 ? 7.75 1.315 -12.156 1 96.81 92 ASP B C 1
ATOM 2004 O O . ASP B 1 92 ? 7.457 0.425 -12.961 1 96.81 92 ASP B O 1
ATOM 2008 N N . TRP B 1 93 ? 7.02 1.521 -11.055 1 96.25 93 TRP B N 1
ATOM 2009 C CA . TRP B 1 93 ? 5.84 0.714 -10.766 1 96.25 93 TRP B CA 1
ATOM 2010 C C . TRP B 1 93 ? 4.93 1.423 -9.766 1 96.25 93 TRP B C 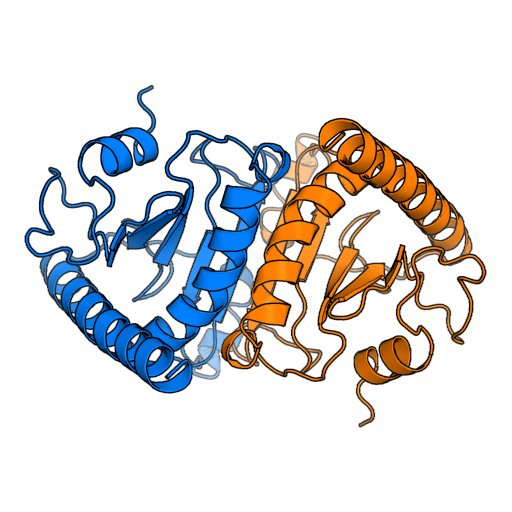1
ATOM 2012 O O . TRP B 1 93 ? 5.355 2.354 -9.078 1 96.25 93 TRP B O 1
ATOM 2022 N N . ASN B 1 94 ? 3.707 1.005 -9.734 1 96.25 94 ASN B N 1
ATOM 2023 C CA . ASN B 1 94 ? 2.752 1.439 -8.727 1 96.25 94 ASN B CA 1
ATOM 2024 C C . ASN B 1 94 ? 2.443 0.325 -7.727 1 96.25 94 ASN B C 1
ATOM 2026 O O . ASN B 1 94 ? 2.473 -0.855 -8.086 1 96.25 94 ASN B O 1
ATOM 2030 N N . ILE B 1 95 ? 2.213 0.68 -6.531 1 98.06 95 ILE B N 1
ATOM 2031 C CA . ILE B 1 95 ? 1.487 -0.145 -5.574 1 98.06 95 ILE B CA 1
ATOM 2032 C C . ILE B 1 95 ? 0.079 0.412 -5.375 1 98.06 95 ILE B C 1
ATOM 2034 O O . ILE B 1 95 ? -0.091 1.603 -5.098 1 98.06 95 ILE B O 1
ATOM 2038 N N . VAL B 1 96 ? -0.946 -0.447 -5.543 1 96.81 96 VAL B N 1
ATOM 2039 C CA . VAL B 1 96 ? -2.338 -0.037 -5.383 1 96.81 96 VAL B CA 1
ATOM 2040 C C . VAL B 1 96 ? -3.068 -1.03 -4.48 1 96.81 96 VAL B C 1
ATOM 2042 O O . VAL B 1 96 ? -2.875 -2.242 -4.602 1 96.81 96 VAL B O 1
ATOM 2045 N N . GLN B 1 97 ? -3.83 -0.614 -3.604 1 97.62 97 GLN B N 1
ATOM 2046 C CA . GLN B 1 97 ? -4.676 -1.408 -2.717 1 97.62 97 GLN B CA 1
ATOM 2047 C C . GLN B 1 97 ? -6.039 -0.754 -2.527 1 97.62 97 GLN B C 1
ATOM 2049 O O . GLN B 1 97 ? -6.125 0.403 -2.109 1 97.62 97 GLN B O 1
ATOM 2054 N N . ASN B 1 98 ? -7.113 -1.469 -2.85 1 95.69 98 ASN B N 1
ATOM 2055 C CA . ASN B 1 98 ? -8.477 -0.946 -2.873 1 95.69 98 ASN B CA 1
ATOM 2056 C C . ASN B 1 98 ? -9.305 -1.486 -1.712 1 95.69 98 ASN B C 1
ATOM 2058 O O . ASN B 1 98 ? -9.312 -2.693 -1.46 1 95.69 98 ASN B O 1
ATOM 2062 N N . ASN B 1 99 ? -10.016 -0.593 -1.023 1 97.31 99 ASN B N 1
ATOM 2063 C CA . ASN B 1 99 ? -10.883 -0.987 0.08 1 97.31 99 ASN B CA 1
ATOM 2064 C C . ASN B 1 99 ? -12.32 -0.517 -0.141 1 97.31 99 ASN B C 1
ATOM 2066 O O . ASN B 1 99 ? -12.617 0.667 0.02 1 97.31 99 ASN B O 1
ATOM 2070 N N . GLY B 1 100 ? -13.195 -1.456 -0.524 1 95.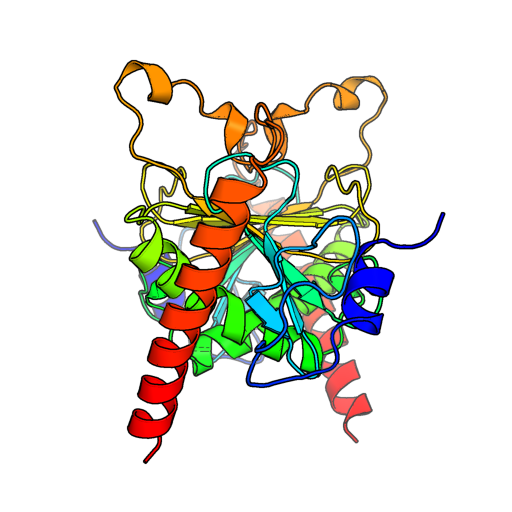69 100 GLY B N 1
ATOM 2071 C CA . GLY B 1 100 ? -14.594 -1.123 -0.708 1 95.69 100 GLY B CA 1
ATOM 2072 C C . GLY B 1 100 ? -14.953 -0.823 -2.152 1 95.69 100 GLY B C 1
ATOM 2073 O O . GLY B 1 100 ? -14.07 -0.558 -2.973 1 95.69 100 GLY B O 1
ATOM 2074 N N . ALA B 1 101 ? -16.25 -0.822 -2.428 1 91.5 101 ALA B N 1
ATOM 2075 C CA . ALA B 1 101 ? -16.781 -0.697 -3.783 1 91.5 101 ALA B CA 1
ATOM 2076 C C . ALA B 1 101 ? -16.453 0.672 -4.375 1 91.5 101 ALA B C 1
ATOM 2078 O O . ALA B 1 101 ? -16.078 0.776 -5.547 1 91.5 101 ALA B O 1
ATOM 2079 N N . ALA B 1 102 ? -16.578 1.705 -3.584 1 90.5 102 ALA B N 1
ATOM 2080 C CA . ALA B 1 102 ? -16.312 3.055 -4.07 1 90.5 102 ALA B CA 1
ATOM 2081 C C . ALA B 1 102 ? -14.836 3.223 -4.434 1 90.5 102 ALA B C 1
ATOM 2083 O O . ALA B 1 102 ? -14.469 4.16 -5.148 1 90.5 102 ALA B O 1
ATOM 2084 N N . ALA B 1 103 ? -13.984 2.354 -3.916 1 92.31 103 ALA B N 1
ATOM 2085 C CA . ALA B 1 103 ? -12.555 2.359 -4.219 1 92.31 103 ALA B CA 1
ATOM 2086 C C . ALA B 1 103 ? -12.211 1.312 -5.273 1 92.31 103 ALA B C 1
ATOM 2088 O O . ALA B 1 103 ? -11.047 0.956 -5.445 1 92.31 103 ALA B O 1
ATOM 2089 N N . ALA B 1 104 ? -13.258 0.716 -5.844 1 90.25 104 ALA B N 1
ATOM 2090 C CA . ALA B 1 104 ? -13.117 -0.196 -6.977 1 90.25 104 ALA B CA 1
ATOM 2091 C C . ALA B 1 104 ? -12.594 -1.557 -6.52 1 90.25 104 ALA B C 1
ATOM 2093 O O . ALA B 1 104 ? -11.93 -2.262 -7.281 1 90.25 104 ALA B O 1
ATOM 2094 N N . GLN B 1 105 ? -12.82 -1.881 -5.289 1 92.88 105 GLN B N 1
ATOM 2095 C CA . GLN B 1 105 ? -12.516 -3.24 -4.852 1 92.88 105 GLN B CA 1
ATOM 2096 C C . GLN B 1 105 ? -13.5 -4.242 -5.457 1 92.88 105 GLN B C 1
ATOM 2098 O O . GLN B 1 105 ? -14.711 -4.133 -5.254 1 92.88 105 GLN B O 1
ATOM 2103 N N . VAL B 1 106 ? -12.953 -5.207 -6.164 1 92.25 106 VAL B N 1
ATOM 2104 C CA . VAL B 1 106 ? -13.789 -6.191 -6.84 1 92.25 106 VAL B CA 1
ATOM 2105 C C . VAL B 1 106 ? -13.766 -7.508 -6.07 1 92.25 106 VAL B C 1
ATOM 2107 O O . VAL B 1 106 ? -14.797 -8.164 -5.914 1 92.25 106 VAL B O 1
ATOM 2110 N N . VAL B 1 107 ? -12.562 -8.016 -5.688 1 95 107 VAL B N 1
ATOM 2111 C CA . VAL B 1 107 ? -12.406 -9.195 -4.848 1 95 107 VAL B CA 1
ATOM 2112 C C . VAL B 1 107 ? -12.414 -8.789 -3.375 1 95 107 VAL B C 1
ATOM 2114 O O . VAL B 1 107 ? -11.555 -8.016 -2.938 1 95 107 VAL B O 1
ATOM 2117 N N . PRO B 1 108 ? -13.445 -9.195 -2.645 1 97 108 PRO B N 1
ATOM 2118 C CA . PRO B 1 108 ? -13.516 -8.781 -1.242 1 97 108 PRO B CA 1
ATOM 2119 C C . PRO B 1 108 ? -12.523 -9.523 -0.353 1 97 108 PRO B C 1
ATOM 2121 O O . PRO B 1 108 ? -12.922 -10.148 0.637 1 97 108 PRO B O 1
ATOM 2124 N N . HIS B 1 109 ? -11.32 -9.523 -0.628 1 98.69 109 HIS B N 1
ATOM 2125 C CA . HIS B 1 109 ? -10.141 -10.047 0.059 1 98.69 109 HIS B CA 1
ATOM 2126 C C . HIS B 1 109 ? -8.938 -9.133 -0.143 1 98.69 109 HIS B C 1
ATOM 2128 O O . HIS B 1 109 ? -8.492 -8.922 -1.274 1 98.69 109 HIS B O 1
ATOM 2134 N N . VAL B 1 110 ? -8.469 -8.625 0.926 1 98.75 110 VAL B N 1
ATOM 2135 C CA . VAL B 1 110 ? -7.465 -7.566 0.884 1 98.75 110 VAL B CA 1
ATOM 2136 C C . VAL B 1 110 ? -6.277 -8.008 0.031 1 98.75 110 VAL B C 1
ATOM 2138 O O . VAL B 1 110 ? -5.812 -9.148 0.145 1 98.75 110 VAL B O 1
ATOM 2141 N N . HIS B 1 111 ? -5.852 -7.121 -0.873 1 98.75 111 HIS B N 1
ATOM 2142 C CA . HIS B 1 111 ? -4.645 -7.398 -1.646 1 98.75 111 HIS B CA 1
ATOM 2143 C C . HIS B 1 111 ? -4.051 -6.117 -2.217 1 98.75 111 HIS B C 1
ATOM 2145 O O . HIS B 1 111 ? -4.781 -5.195 -2.58 1 98.75 111 HIS B O 1
ATOM 2151 N N . PHE B 1 112 ? -2.74 -6.129 -2.314 1 98.69 112 PHE B N 1
ATOM 2152 C CA . PHE B 1 112 ? -1.979 -5.078 -2.98 1 98.69 112 PHE B CA 1
ATOM 2153 C C . PHE B 1 112 ? -1.636 -5.484 -4.41 1 98.69 112 PHE B C 1
ATOM 2155 O O . PHE B 1 112 ? -1.294 -6.637 -4.668 1 98.69 112 PHE B O 1
ATOM 2162 N N . HIS B 1 113 ? -1.764 -4.539 -5.277 1 97.75 113 HIS B N 1
ATOM 2163 C CA . HIS B 1 113 ? -1.271 -4.664 -6.645 1 97.75 113 HIS B CA 1
ATOM 2164 C C . HIS B 1 113 ? 0.124 -4.062 -6.781 1 97.75 113 HIS B C 1
ATOM 2166 O O . HIS B 1 113 ? 0.351 -2.916 -6.395 1 97.75 113 HIS B O 1
ATOM 2172 N N . ILE B 1 114 ? 1.066 -4.789 -7.234 1 98.25 114 ILE B N 1
ATOM 2173 C CA . ILE B 1 114 ? 2.318 -4.25 -7.758 1 98.25 114 ILE B CA 1
ATOM 2174 C C . ILE B 1 114 ? 2.281 -4.246 -9.281 1 98.25 114 ILE B C 1
ATOM 2176 O O . ILE B 1 114 ? 2.223 -5.309 -9.914 1 98.25 114 ILE B O 1
ATOM 2180 N N . ILE B 1 115 ? 2.328 -3.031 -9.875 1 96 115 ILE B N 1
ATOM 2181 C CA . ILE B 1 115 ? 2.066 -2.893 -11.305 1 96 115 ILE B CA 1
ATOM 2182 C C . ILE B 1 115 ? 3.256 -2.217 -11.984 1 96 115 ILE B C 1
ATOM 2184 O O . ILE B 1 115 ? 3.443 -1.004 -11.859 1 96 115 ILE B O 1
ATOM 2188 N N . PRO B 1 116 ? 4.047 -2.941 -12.719 1 96.38 116 PRO B N 1
ATOM 2189 C CA . PRO B 1 116 ? 5.148 -2.332 -13.469 1 96.38 116 PRO B CA 1
ATOM 2190 C C . PRO B 1 116 ? 4.668 -1.317 -14.508 1 96.38 116 PRO B C 1
ATOM 2192 O O . PRO B 1 116 ? 3.627 -1.52 -15.133 1 96.38 116 PRO B O 1
ATOM 2195 N N . ARG B 1 117 ? 5.418 -0.256 -14.625 1 93.69 117 ARG B N 1
ATOM 2196 C CA . ARG B 1 117 ? 5.164 0.789 -15.609 1 93.69 117 ARG B CA 1
ATOM 2197 C C . ARG B 1 117 ? 6.348 0.946 -16.562 1 93.69 117 ARG B C 1
ATOM 2199 O O . ARG B 1 117 ? 7.246 1.756 -16.312 1 93.69 117 ARG B O 1
ATOM 2206 N N . PRO B 1 118 ? 6.324 0.211 -17.641 1 88.62 118 PRO B N 1
ATOM 2207 C CA . PRO B 1 118 ? 7.426 0.368 -18.594 1 88.62 118 PRO B CA 1
ATOM 2208 C C . PRO B 1 118 ? 7.434 1.738 -19.266 1 88.62 118 PRO B C 1
ATOM 2210 O O . PRO B 1 118 ? 6.383 2.369 -19.406 1 88.62 118 PRO B O 1
ATOM 2213 N N . GLY B 1 119 ? 8.672 2.445 -19.281 1 73.25 119 GLY B N 1
ATOM 2214 C CA . GLY B 1 119 ? 8.836 3.77 -19.859 1 73.25 119 GLY B CA 1
ATOM 2215 C C . GLY B 1 119 ? 8.055 3.949 -21.156 1 73.25 119 GLY B C 1
ATOM 2216 O O . GLY B 1 119 ? 7.871 2.994 -21.906 1 73.25 119 GLY B O 1
ATOM 2217 N N . LEU B 1 120 ? 7.012 4.715 -21.062 1 56.91 120 LEU B N 1
ATOM 2218 C CA . LEU B 1 120 ? 6.207 4.945 -22.25 1 56.91 120 LEU B CA 1
ATOM 2219 C C . LEU B 1 120 ? 7.012 5.68 -23.312 1 56.91 120 LEU B C 1
ATOM 2221 O O . LEU B 1 120 ? 7.891 6.484 -23 1 56.91 120 LEU B O 1
ATOM 2225 N N . THR B 1 121 ? 7.125 5.082 -24.547 1 49.91 121 THR B N 1
ATOM 2226 C CA . THR B 1 121 ? 7.32 5.93 -25.719 1 49.91 121 THR B CA 1
ATOM 2227 C C . THR B 1 121 ? 6.453 7.184 -25.641 1 49.91 121 THR B C 1
ATOM 2229 O O . THR B 1 121 ? 5.492 7.227 -24.859 1 49.91 121 THR B O 1
ATOM 2232 N N . PRO B 1 122 ? 6.844 8.375 -26.281 1 46.41 122 PRO B N 1
ATOM 2233 C CA . PRO B 1 122 ? 6.02 9.586 -26.312 1 46.41 122 PRO B CA 1
ATOM 2234 C C . PRO B 1 122 ? 4.523 9.273 -26.312 1 46.41 122 PRO B C 1
ATOM 2236 O O . PRO B 1 122 ? 3.732 10.008 -25.719 1 46.41 122 PRO B O 1
ATOM 2239 N N . GLU B 1 123 ? 4.125 8.367 -27.078 1 45.44 123 GLU B N 1
ATOM 2240 C CA . GLU B 1 123 ? 2.723 8.039 -27.312 1 45.44 123 GLU B CA 1
ATOM 2241 C C . GLU B 1 123 ? 2.062 7.488 -26.047 1 45.44 123 GLU B C 1
ATOM 2243 O O . GLU B 1 123 ? 0.868 7.695 -25.828 1 45.44 123 GLU B O 1
ATOM 2248 N N . LEU B 1 124 ? 2.793 6.75 -25.391 1 45.75 124 LEU B N 1
ATOM 2249 C CA . LEU B 1 124 ? 2.207 6.07 -24.234 1 45.75 124 LEU B CA 1
ATOM 2250 C C . LEU B 1 124 ? 2.105 7.012 -23.031 1 45.75 124 LEU B C 1
ATOM 2252 O O . LEU B 1 124 ? 1.553 6.648 -22 1 45.75 124 LEU B O 1
ATOM 2256 N N . ARG B 1 125 ? 2.775 8.141 -23.125 1 43.53 125 ARG B N 1
ATOM 2257 C CA . ARG B 1 125 ? 2.703 9.133 -22.062 1 43.53 125 ARG B CA 1
ATOM 2258 C C . ARG B 1 125 ? 1.254 9.477 -21.719 1 43.53 125 ARG B C 1
ATOM 2260 O O . ARG B 1 125 ? 0.955 9.93 -20.625 1 43.53 125 ARG B O 1
ATOM 2267 N N . ASN B 1 126 ? 0.557 9.75 -22.859 1 40 126 ASN B N 1
ATOM 2268 C CA . ASN B 1 126 ? -0.753 10.305 -22.531 1 40 126 ASN B CA 1
ATOM 2269 C C . ASN B 1 126 ? -1.522 9.406 -21.578 1 40 126 ASN B C 1
ATOM 2271 O O . ASN B 1 126 ? -2.693 9.656 -21.281 1 40 126 ASN B O 1
ATOM 2275 N N . ARG B 1 127 ? -1.288 8.016 -21.75 1 40.38 127 ARG B N 1
ATOM 2276 C CA . ARG B 1 127 ? -2.242 7.137 -21.078 1 40.38 127 ARG B CA 1
ATOM 2277 C C . ARG B 1 127 ? -2.105 7.238 -19.562 1 40.38 127 ARG B C 1
ATOM 2279 O O . ARG B 1 127 ? -1.203 6.641 -18.969 1 40.38 127 ARG B O 1
ATOM 2286 N N . SER B 1 128 ? -2.117 8.359 -18.938 1 41.28 128 SER B N 1
ATOM 2287 C CA . SER B 1 128 ? -2.463 8.852 -17.609 1 41.28 128 SER B CA 1
ATOM 2288 C C . SER B 1 128 ? -3.309 7.844 -16.844 1 41.28 128 SER B C 1
ATOM 2290 O O . SER B 1 128 ? -3.191 7.73 -15.617 1 41.28 128 SER B O 1
ATOM 2292 N N . PHE B 1 129 ? -4.473 7.352 -17.5 1 40.12 129 PHE B N 1
ATOM 2293 C CA . PHE B 1 129 ? -5.609 6.609 -16.984 1 40.12 129 PHE B CA 1
ATOM 2294 C C . PHE B 1 129 ? -5.148 5.34 -16.266 1 40.12 129 PHE B C 1
ATOM 2296 O O . PHE B 1 129 ? -5.762 4.91 -15.289 1 40.12 129 PHE B O 1
ATOM 2303 N N . THR B 1 130 ? -4.129 4.684 -16.797 1 42.72 130 THR B N 1
ATOM 2304 C CA . THR B 1 130 ? -3.801 3.305 -16.453 1 42.72 130 THR B CA 1
ATOM 2305 C C . THR B 1 130 ? -3.25 3.223 -15.031 1 42.72 130 THR B C 1
ATOM 2307 O O . THR B 1 130 ? -2.902 2.139 -14.562 1 42.72 130 THR B O 1
ATOM 2310 N N . MET B 1 131 ? -2.854 4.168 -14.492 1 40.5 131 MET B N 1
ATOM 2311 C CA . MET B 1 131 ? -2.025 4.086 -13.297 1 40.5 131 MET B CA 1
ATOM 2312 C C . MET B 1 131 ? -2.791 3.436 -12.148 1 40.5 131 MET B C 1
ATOM 2314 O O . MET B 1 131 ? -2.193 2.795 -11.281 1 40.5 131 MET B O 1
ATOM 2318 N N . PHE B 1 132 ? -4.02 3.838 -11.922 1 42.94 132 PHE B N 1
ATOM 2319 C CA . PHE B 1 132 ? -4.645 3.342 -10.703 1 42.94 132 PHE B CA 1
ATOM 2320 C C . PHE B 1 132 ? -5.191 1.934 -10.906 1 42.94 132 PHE B C 1
ATOM 2322 O O . PHE B 1 132 ? -6.164 1.538 -10.258 1 42.94 132 PHE B O 1
ATOM 2329 N N . GLY B 1 133 ? -4.648 1.249 -11.758 1 44.09 133 GLY B N 1
ATOM 2330 C CA . GLY B 1 133 ? -5.043 -0.13 -12 1 44.09 133 GLY B CA 1
ATOM 2331 C C . GLY B 1 133 ? -6.129 -0.264 -13.047 1 44.09 133 GLY B C 1
ATOM 2332 O O . GLY B 1 133 ? -6.68 -1.351 -13.242 1 44.09 133 GLY B O 1
ATOM 2333 N N . ARG B 1 134 ? -6.68 1.052 -13.5 1 43.69 134 ARG B N 1
ATOM 2334 C CA . ARG B 1 134 ? -7.656 1 -14.586 1 43.69 134 ARG B CA 1
ATOM 2335 C C . ARG B 1 134 ? -6.98 1.186 -15.938 1 43.69 134 ARG B C 1
ATOM 2337 O O . ARG B 1 134 ? -6.203 2.121 -16.125 1 43.69 134 ARG B O 1
ATOM 2344 N N . GLY B 1 135 ? -6.629 0.023 -16.406 1 53.25 135 GLY B N 1
ATOM 2345 C CA . GLY B 1 135 ? -6.125 -0.139 -17.766 1 53.25 135 GLY B CA 1
ATOM 2346 C C . GLY B 1 135 ? -6.656 -1.382 -18.453 1 53.25 135 GLY B C 1
ATOM 2347 O O . GLY B 1 135 ? -7.406 -2.156 -17.859 1 53.25 135 GLY B O 1
ATOM 2348 N N . GLN B 1 136 ? -6.57 -1.233 -19.672 1 58.03 136 GLN B N 1
ATOM 2349 C CA . GLN B 1 136 ? -6.977 -2.422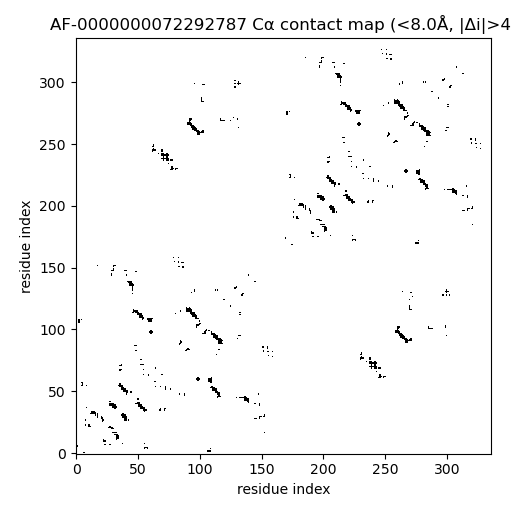 -20.406 1 58.03 136 GLN B CA 1
ATOM 2350 C C . GLN B 1 136 ? -6.246 -3.662 -19.906 1 58.03 136 GLN B C 1
ATOM 2352 O O . GLN B 1 136 ? -5.016 -3.676 -19.828 1 58.03 136 GLN B O 1
ATOM 2357 N N . ARG B 1 137 ? -7.02 -4.461 -19.281 1 67.81 137 ARG B N 1
ATOM 2358 C CA . ARG B 1 137 ? -6.5 -5.75 -18.844 1 67.81 137 ARG B CA 1
ATOM 2359 C C . ARG B 1 137 ? -6.598 -6.789 -19.953 1 67.81 137 ARG B C 1
ATOM 2361 O O . ARG B 1 137 ? -7.512 -6.738 -20.781 1 67.81 137 ARG B O 1
ATOM 2368 N N . SER B 1 138 ? -5.496 -7.469 -20.172 1 68.56 138 SER B N 1
ATOM 2369 C CA . SER B 1 138 ? -5.52 -8.594 -21.109 1 68.56 138 SER B CA 1
ATOM 2370 C C . SER B 1 138 ? -5.336 -9.922 -20.375 1 68.56 138 SER B C 1
ATOM 2372 O O . SER B 1 138 ? -4.723 -9.969 -19.312 1 68.56 138 SER B O 1
ATOM 2374 N N . GLU B 1 139 ? -5.941 -10.93 -21.016 1 73.19 139 GLU B N 1
ATOM 2375 C CA . GLU B 1 139 ? -5.789 -12.25 -20.422 1 73.19 139 GLU B CA 1
ATOM 2376 C C . GLU B 1 139 ? -4.324 -12.68 -20.375 1 73.19 139 GLU B C 1
ATOM 2378 O O . GLU B 1 139 ? -3.582 -12.453 -21.344 1 73.19 139 GLU B O 1
ATOM 2383 N N . LEU B 1 140 ? -3.955 -13.141 -19.281 1 81.25 140 LEU B N 1
ATOM 2384 C CA . LEU B 1 140 ? -2.596 -13.633 -19.078 1 81.25 140 LEU B CA 1
ATOM 2385 C C . LEU B 1 140 ? -2.303 -14.82 -19.984 1 81.25 140 LEU B C 1
ATOM 2387 O O . LEU B 1 140 ? -3.113 -15.742 -20.094 1 81.25 140 LEU B O 1
ATOM 2391 N N . ASP B 1 141 ? -1.254 -14.75 -20.75 1 84.88 141 ASP B N 1
ATOM 2392 C CA . ASP B 1 141 ? -0.768 -15.906 -21.5 1 84.88 141 ASP B CA 1
ATOM 2393 C C . ASP B 1 141 ? -0.189 -16.953 -20.562 1 84.88 141 ASP B C 1
ATOM 2395 O O . ASP B 1 141 ? 0.814 -16.719 -19.891 1 84.88 141 ASP B O 1
ATOM 2399 N N . GLU B 1 142 ? -0.779 -18.141 -20.578 1 87.94 142 GLU B N 1
ATOM 2400 C CA . GLU B 1 142 ? -0.437 -19.156 -19.594 1 87.94 142 GLU B CA 1
ATOM 2401 C C . GLU B 1 142 ? 1.036 -19.547 -19.688 1 87.94 142 GLU B C 1
ATOM 2403 O O . GLU B 1 142 ? 1.706 -19.719 -18.672 1 87.94 142 GLU B O 1
ATOM 2408 N N . ASP B 1 143 ? 1.508 -19.734 -20.875 1 90.56 143 ASP B N 1
ATOM 2409 C CA . ASP B 1 143 ? 2.898 -20.141 -21.047 1 90.56 143 ASP B CA 1
ATOM 2410 C C . ASP B 1 143 ? 3.855 -19.047 -20.594 1 90.56 143 ASP B C 1
ATOM 2412 O O . ASP B 1 143 ? 4.844 -19.328 -19.906 1 90.56 143 ASP B O 1
ATOM 2416 N N . GLU B 1 144 ? 3.572 -17.844 -20.922 1 92.06 144 GLU B N 1
ATOM 2417 C CA . GLU B 1 144 ? 4.395 -16.719 -20.5 1 92.06 144 GLU B CA 1
ATOM 2418 C C . GLU B 1 144 ? 4.332 -16.531 -18.984 1 92.06 144 GLU B C 1
ATOM 2420 O O . GLU B 1 144 ? 5.34 -16.234 -18.344 1 92.06 144 GLU B O 1
ATOM 2425 N N . ALA B 1 145 ? 3.174 -16.766 -18.469 1 93.69 145 ALA B N 1
ATOM 2426 C CA . ALA B 1 145 ? 2.98 -16.609 -17.031 1 93.69 145 ALA B CA 1
ATOM 2427 C C . ALA B 1 145 ? 3.793 -17.656 -16.25 1 93.69 145 ALA B C 1
ATOM 2429 O O . ALA B 1 145 ? 4.371 -17.344 -15.211 1 93.69 145 ALA B O 1
ATOM 2430 N N . LYS B 1 146 ? 3.842 -18.859 -16.766 1 93.38 146 LYS B N 1
ATOM 2431 C CA . LYS B 1 146 ? 4.613 -19.922 -16.141 1 93.38 146 LYS B CA 1
ATOM 2432 C C . LYS B 1 146 ? 6.094 -19.562 -16.078 1 93.38 146 LYS B C 1
ATOM 2434 O O . LYS B 1 146 ? 6.738 -19.75 -15.031 1 93.38 146 LYS B O 1
ATOM 2439 N N . VAL B 1 147 ? 6.574 -19.109 -17.188 1 95.12 147 VAL B N 1
ATOM 2440 C CA . VAL B 1 147 ? 7.98 -18.734 -17.266 1 95.12 147 VAL B CA 1
ATOM 2441 C C . VAL B 1 147 ? 8.266 -17.578 -16.312 1 95.12 147 VAL B C 1
ATOM 2443 O O . VAL B 1 147 ? 9.234 -17.625 -15.539 1 95.12 147 VAL B O 1
ATOM 2446 N N . LEU B 1 148 ? 7.441 -16.578 -16.359 1 96.38 148 LEU B N 1
ATOM 2447 C CA . LEU B 1 148 ? 7.625 -15.406 -15.508 1 96.38 148 LEU B CA 1
ATOM 2448 C C . LEU B 1 148 ? 7.551 -15.781 -14.031 1 96.38 148 LEU B C 1
ATOM 2450 O O . LEU B 1 148 ? 8.398 -15.367 -13.234 1 96.38 148 LEU B O 1
ATOM 2454 N N . ALA B 1 149 ? 6.57 -16.547 -13.664 1 96.12 149 ALA B N 1
ATOM 2455 C CA . ALA B 1 149 ? 6.426 -16.984 -12.273 1 96.12 149 ALA B CA 1
ATOM 2456 C C . ALA B 1 149 ? 7.66 -17.75 -11.805 1 96.12 149 ALA B C 1
ATOM 2458 O O . ALA B 1 149 ? 8.125 -17.547 -10.68 1 96.12 149 ALA B O 1
ATOM 2459 N N . ALA B 1 150 ? 8.156 -18.594 -12.664 1 95.19 150 ALA B N 1
ATOM 2460 C CA . ALA B 1 150 ? 9.352 -19.344 -12.32 1 95.19 150 ALA B CA 1
ATOM 2461 C C . ALA B 1 150 ? 10.547 -18.422 -12.102 1 95.19 150 ALA B C 1
ATOM 2463 O O . ALA B 1 150 ? 11.328 -18.609 -11.164 1 95.19 150 ALA B O 1
ATOM 2464 N N . GLN B 1 151 ? 10.688 -17.453 -12.977 1 96.94 151 GLN B N 1
ATOM 2465 C CA . GLN B 1 151 ? 11.766 -16.484 -12.836 1 96.94 151 GLN B CA 1
ATOM 2466 C C . GLN B 1 151 ? 11.625 -15.695 -11.531 1 96.94 151 GLN B C 1
ATOM 2468 O O . GLN B 1 151 ? 12.625 -15.422 -10.859 1 96.94 151 GLN B O 1
ATOM 2473 N N . LEU B 1 152 ? 10.445 -15.289 -11.234 1 97.06 152 LEU B N 1
ATOM 2474 C CA . LEU B 1 152 ? 10.195 -14.547 -10 1 97.06 152 LEU B CA 1
ATOM 2475 C C . LEU B 1 152 ? 10.547 -15.398 -8.781 1 97.06 152 LEU B C 1
ATOM 2477 O O . LEU B 1 152 ? 11.172 -14.906 -7.836 1 97.06 152 LEU B O 1
ATOM 2481 N N . ARG B 1 153 ? 10.156 -16.672 -8.766 1 95.88 153 ARG B N 1
ATOM 2482 C CA . ARG B 1 153 ? 10.492 -17.547 -7.656 1 95.88 153 ARG B CA 1
ATOM 2483 C C . ARG B 1 153 ? 12.008 -17.688 -7.5 1 95.88 153 ARG B C 1
ATOM 2485 O O . ARG B 1 153 ? 12.523 -17.656 -6.383 1 95.88 153 ARG B O 1
ATOM 2492 N N . GLU B 1 154 ? 12.641 -17.859 -8.617 1 95.25 154 GLU B N 1
ATOM 2493 C CA . GLU B 1 154 ? 14.094 -17.984 -8.586 1 95.25 154 GLU B CA 1
ATOM 2494 C C . GLU B 1 154 ? 14.75 -16.734 -8.008 1 95.25 154 GLU B C 1
ATOM 2496 O O . GLU B 1 154 ? 15.617 -16.812 -7.141 1 95.25 154 GLU B O 1
ATOM 2501 N N . GLU B 1 155 ? 14.352 -15.602 -8.508 1 96.69 155 GLU B N 1
ATOM 2502 C CA . GLU B 1 155 ? 14.922 -14.352 -8.031 1 96.69 155 GLU B CA 1
ATOM 2503 C C . GLU B 1 155 ? 14.586 -14.117 -6.559 1 96.69 155 GLU B C 1
ATOM 2505 O O . GLU B 1 155 ? 15.398 -13.562 -5.812 1 96.69 155 GLU B O 1
ATOM 2510 N N . LEU B 1 156 ? 13.391 -14.453 -6.184 1 95.38 156 LEU B N 1
ATOM 2511 C CA . LEU B 1 156 ? 13 -14.336 -4.785 1 95.38 156 LEU B CA 1
ATOM 2512 C C . LEU B 1 156 ? 13.898 -15.195 -3.896 1 95.38 156 LEU B C 1
ATOM 2514 O O . LEU B 1 156 ? 14.297 -14.766 -2.811 1 95.38 156 LEU B O 1
ATOM 2518 N N . GLY B 1 157 ? 14.18 -16.391 -4.352 1 93.31 157 GLY B N 1
ATOM 2519 C CA . GLY B 1 157 ? 15.133 -17.219 -3.641 1 93.31 157 GLY B CA 1
ATOM 2520 C C . GLY B 1 157 ? 16.469 -16.547 -3.43 1 93.31 157 GLY B C 1
ATOM 2521 O O . GLY B 1 157 ? 17.047 -16.609 -2.338 1 93.31 157 GLY B O 1
ATOM 2522 N N . ARG B 1 158 ? 16.984 -15.898 -4.43 1 93.69 158 ARG B N 1
ATOM 2523 C CA . ARG B 1 158 ? 18.25 -15.188 -4.348 1 93.69 158 ARG B CA 1
ATOM 2524 C C . ARG B 1 158 ? 18.172 -14.031 -3.354 1 93.69 158 ARG B C 1
ATOM 2526 O O . ARG B 1 158 ? 19.109 -13.797 -2.588 1 93.69 158 ARG B O 1
ATOM 2533 N N . GLU B 1 159 ? 17.078 -13.305 -3.473 1 90.94 159 GLU B N 1
ATOM 2534 C CA . GLU B 1 159 ? 16.844 -12.195 -2.557 1 90.94 159 GLU B CA 1
ATOM 2535 C C . GLU B 1 159 ? 16.875 -12.664 -1.104 1 90.94 159 GLU B C 1
ATOM 2537 O O . GLU B 1 159 ? 17.406 -11.969 -0.234 1 90.94 159 GLU B O 1
ATOM 2542 N N . MET B 1 160 ? 16.266 -13.797 -0.819 1 89.81 160 MET B N 1
ATOM 2543 C CA . MET B 1 160 ? 16.172 -14.32 0.54 1 89.81 160 MET B CA 1
ATOM 2544 C C . MET B 1 160 ? 17.516 -14.836 1.021 1 89.81 160 MET B C 1
ATOM 2546 O O . MET B 1 160 ? 17.844 -14.719 2.203 1 89.81 160 MET B O 1
ATOM 2550 N N . GLU B 1 161 ? 18.266 -15.383 0.164 1 85.25 161 GLU B N 1
ATOM 2551 C CA . GLU B 1 161 ? 19.609 -15.836 0.509 1 85.25 161 GLU B CA 1
ATOM 2552 C C . GLU B 1 161 ? 20.5 -14.664 0.908 1 85.25 161 GLU B C 1
ATOM 2554 O O . GLU B 1 161 ? 21.328 -14.781 1.818 1 85.25 161 GLU B O 1
ATOM 2559 N N . GLY B 1 162 ? 20.312 -13.578 0.257 1 77.06 162 GLY B N 1
ATOM 2560 C CA . GLY B 1 162 ? 21.078 -12.391 0.598 1 77.06 162 GLY B CA 1
ATOM 2561 C C . GLY B 1 162 ? 20.766 -11.859 1.985 1 77.06 162 GLY B C 1
ATOM 2562 O O . GLY B 1 162 ? 21.656 -11.391 2.688 1 77.06 162 GLY B O 1
ATOM 2563 N N . ILE B 1 163 ? 19.594 -11.914 2.324 1 71 163 ILE B N 1
ATOM 2564 C CA . ILE B 1 163 ? 19.172 -11.461 3.646 1 71 163 ILE B CA 1
ATOM 2565 C C . ILE B 1 163 ? 19.734 -12.391 4.715 1 71 163 ILE B C 1
ATOM 2567 O O . ILE B 1 163 ? 20.219 -11.938 5.754 1 71 163 ILE B O 1
ATOM 2571 N N . GLY B 1 164 ? 19.484 -13.68 4.457 1 65.5 164 GLY B N 1
ATOM 2572 C CA . GLY B 1 164 ? 20.047 -14.648 5.387 1 65.5 164 GLY B CA 1
ATOM 2573 C C . GLY B 1 164 ? 21.531 -14.492 5.598 1 65.5 164 GLY B C 1
ATOM 2574 O O . GLY B 1 164 ? 22.031 -14.672 6.711 1 65.5 164 GLY B O 1
ATOM 2575 N N . LYS B 1 165 ? 22.141 -14.242 4.539 1 60.09 165 LYS B N 1
ATOM 2576 C CA . LYS B 1 165 ? 23.578 -14.039 4.629 1 60.09 165 LYS B CA 1
ATOM 2577 C C . LYS B 1 165 ? 23.922 -12.734 5.344 1 60.09 165 LYS B C 1
ATOM 2579 O O . LYS B 1 165 ? 24.922 -12.648 6.055 1 60.09 165 LYS B O 1
ATOM 2584 N N . GLY B 1 166 ? 23.047 -11.688 5.164 1 47.78 166 GLY B N 1
ATOM 2585 C CA . GLY B 1 166 ? 23.297 -10.398 5.781 1 47.78 166 GLY B CA 1
ATOM 2586 C C . GLY B 1 166 ? 23.031 -10.391 7.273 1 47.78 166 GLY B C 1
ATOM 2587 O O . GLY B 1 166 ? 23.438 -9.461 7.977 1 47.78 166 GLY B O 1
ATOM 2588 N N . LYS B 1 167 ? 22.203 -11.219 7.676 1 55.72 167 LYS B N 1
ATOM 2589 C CA . LYS B 1 167 ? 21.906 -11.352 9.102 1 55.72 167 LYS B CA 1
ATOM 2590 C C . LYS B 1 167 ? 22.953 -12.203 9.805 1 55.72 167 LYS B C 1
ATOM 2592 O O . LYS B 1 167 ? 22.906 -12.367 11.023 1 55.72 167 LYS B O 1
ATOM 2597 N N . LEU B 1 168 ? 23.812 -12.867 9.141 1 37.59 168 LEU B N 1
ATOM 2598 C CA . LEU B 1 168 ? 24.891 -13.656 9.711 1 37.59 168 LEU B CA 1
ATOM 2599 C C . LEU B 1 168 ? 26.109 -12.773 10.008 1 37.59 168 LEU B C 1
ATOM 2601 O O . LEU B 1 168 ? 26.344 -11.789 9.297 1 37.59 168 LEU B O 1
#

Sequence (336 aa):
MTCPFCSIASNYPPSSSLANPDLTTPSAFVVLSTPQCMAFLDIMPLSPGHLLVTTRNHNEKLSDVSEEEARELGEWLPRLSRVLAKVTGVWDWNIVQNNGAAAAQVVPHVHFHIIPRPGLTPELRNRSFTMFGRGQRSELDEDEAKVLAAQLREELGREMEGIGKGKLMTCPFCSIASNYPPSSSLANPDLTTPSAFVVLSTPQCMAFLDIMPLSPGHLLVTTRNHNEKLSDVSEEEARELGEWLPRLSRVLAKVTGVWDWNIVQNNGAAAAQVVPHVHFHIIPRPGLTPELRNRSFTMFGRGQRSELDEDEAKVLAAQLREELGREMEGIGKGKL

Secondary structure (DSSP, 8-state):
---HHHHHHHHS-SBS---S---SSS---EEEE-SSEEEEE-SS-SSTT-EEEEESS--SSGGG--HHHHHHHHHHHHHHHHHHHHHH----EEEEEEESGGGT--SSS-EEEEEE-----GGGGG--GGGGS-S---PPPHHHHHHHHHHHHHHHHHHHHHHHHHT-/---HHHHHHHHS-SBS-------SSS---EEEE-SSEEEEE-SS-SSTT-EEEEESS--SSGGG--HHHHHHHHHHHHHHHHHHHHHH----EEEEEEESGGGT--SSS-EEEEEE-----GGGGG--GGGGT-S---PPPHHHHHHHHHHHHHHHHHHHHHHHHHT-